Protein 3UAR (pdb70)

Radius of gyration: 16.69 Å; Cα contacts (8 Å, |Δi|>4): 287; chains: 1; bounding box: 37×40×43 Å

Solvent-accessible surface area: 9962 Å² total; per-residue (Å²): 98,16,51,0,12,23,81,47,22,15,10,0,11,0,0,0,2,1,0,78,44,11,58,32,111,43,85,55,16,68,0,59,67,66,84,59,89,8,60,93,52,53,46,0,70,144,30,2,106,113,8,91,10,3,0,0,50,21,106,109,41,112,53,53,23,71,9,42,63,0,0,44,64,0,4,68,70,65,96,140,46,29,13,11,0,78,92,88,44,134,67,36,139,113,0,52,91,30,0,46,40,0,15,86,50,0,30,135,12,1,32,34,34,115,67,138,150,18,83,119,67,30,49,122,126,8,58,36,52,3,33,141,64,1,71,106,0,23,76,106,14,110,70,42,26,59,30,18,32,11,130,62,21,0,0,0,0,0,3,1,6,8,0,2,22,28,0,134,117,36,164,26,77,14,80,127,13,80,113,0,72,47,0,14,127,85,0,69,76,56,113,18,4,57,36,0,30,124,53,12,60,66,117

Structure (mmCIF, N/CA/C/O backbone):
data_3UAR
#
_entry.id   3UAR
#
_cell.length_a   128.932
_cell.length_b   128.932
_cell.length_c   128.932
_cell.angle_alpha   90.00
_cell.angle_beta   90.00
_cell.angle_gamma   90.00
#
_symmetry.space_group_name_H-M   'P 43 3 2'
#
loop_
_entity.id
_entity.type
_entity.pdbx_description
1 polymer 'Glutathione S-transferase'
2 non-polymer GLUTATHIONE
3 non-polymer GLYCEROL
4 water water
#
loop_
_atom_site.group_PDB
_atom_site.id
_atom_site.type_symbol
_atom_site.label_atom_id
_atom_site.label_alt_id
_atom_site.label_comp_id
_atom_site.label_asym_id
_atom_site.label_entity_id
_atom_site.label_seq_id
_atom_site.pdbx_PDB_ins_code
_atom_site.Cartn_x
_atom_site.Cartn_y
_atom_site.Cartn_z
_atom_site.occupancy
_atom_site.B_iso_or_equiv
_atom_site.auth_seq_id
_atom_site.auth_comp_id
_atom_site.auth_asym_id
_atom_site.auth_atom_id
_atom_site.pdbx_PDB_model_num
ATOM 1 N N . VAL A 1 2 ? 8.566 18.471 -18.567 1.00 86.73 0 VAL A N 1
ATOM 2 C CA . VAL A 1 2 ? 7.407 17.858 -17.863 1.00 85.57 0 VAL A CA 1
ATOM 3 C C . VAL A 1 2 ? 6.434 18.922 -17.348 1.00 87.15 0 VAL A C 1
ATOM 4 O O . VAL A 1 2 ? 6.500 20.080 -17.753 1.00 91.34 0 VAL A O 1
ATOM 8 N N . MET A 1 3 ? 5.522 18.521 -16.468 1.00 85.53 1 MET A N 1
ATOM 9 C CA . MET A 1 3 ? 4.557 19.444 -15.881 1.00 82.96 1 MET A CA 1
ATOM 10 C C . MET A 1 3 ? 5.175 20.221 -14.724 1.00 82.94 1 MET A C 1
ATOM 11 O O . MET A 1 3 ? 6.017 19.690 -13.990 1.00 82.53 1 MET A O 1
ATOM 16 N N . LYS A 1 4 ? 4.734 21.464 -14.540 1.00 79.60 2 LYS A N 1
ATOM 17 C CA . LYS A 1 4 ? 5.239 22.296 -13.453 1.00 76.67 2 LYS A CA 1
ATOM 18 C C . LYS A 1 4 ? 4.120 22.757 -12.528 1.00 76.15 2 LYS A C 1
ATOM 19 O O . LYS A 1 4 ? 3.144 23.366 -12.967 1.00 76.19 2 LYS A O 1
ATOM 25 N N . LEU A 1 5 ? 4.263 22.464 -11.242 1.00 74.44 3 LEU A N 1
ATOM 26 C CA . LEU A 1 5 ? 3.269 22.888 -10.266 1.00 75.04 3 LEU A CA 1
ATOM 27 C C . LEU A 1 5 ? 3.766 24.085 -9.477 1.00 77.81 3 LEU A C 1
ATOM 28 O O . LEU A 1 5 ? 4.815 24.021 -8.819 1.00 77.62 3 LEU A O 1
ATOM 33 N N . TYR A 1 6 ? 3.005 25.172 -9.549 1.00 77.21 4 TYR A N 1
ATOM 34 C CA . TYR A 1 6 ? 3.274 26.360 -8.754 1.00 77.76 4 TYR A CA 1
ATOM 35 C C . TYR A 1 6 ? 2.528 26.246 -7.437 1.00 76.44 4 TYR A C 1
ATOM 36 O O . TYR A 1 6 ? 1.298 26.145 -7.411 1.00 76.06 4 TYR A O 1
ATOM 45 N N . TYR A 1 7 ? 3.270 26.245 -6.339 1.00 75.58 5 TYR A N 1
ATOM 46 C CA . TYR A 1 7 ? 2.646 26.013 -5.045 1.00 80.93 5 TYR A CA 1
ATOM 47 C C . TYR A 1 7 ? 3.197 26.936 -3.968 1.00 83.48 5 TYR A C 1
ATOM 48 O O . TYR A 1 7 ? 4.232 27.591 -4.145 1.00 83.17 5 TYR A O 1
ATOM 57 N N . PHE A 1 8 ? 2.492 26.966 -2.843 1.00 85.67 6 PHE A N 1
ATOM 58 C CA . PHE A 1 8 ? 3.026 27.535 -1.620 1.00 88.26 6 PHE A CA 1
ATOM 59 C C . PHE A 1 8 ? 2.892 26.484 -0.524 1.00 88.28 6 PHE A C 1
ATOM 60 O O . PHE A 1 8 ? 1.816 25.914 -0.330 1.00 88.69 6 PHE A O 1
ATOM 68 N N . PRO A 1 9 ? 3.995 26.211 0.183 1.00 86.78 7 PRO A N 1
ATOM 69 C CA . PRO A 1 9 ? 4.012 25.200 1.229 1.00 86.53 7 PRO A CA 1
ATOM 70 C C . PRO A 1 9 ? 2.770 25.300 2.098 1.00 87.79 7 PRO A C 1
ATOM 71 O O . PRO A 1 9 ? 2.475 26.373 2.616 1.00 91.58 7 PRO A O 1
ATOM 75 N N . GLY A 1 10 ? 2.043 24.193 2.239 1.00 88.45 8 GLY A N 1
ATOM 76 C CA . GLY A 1 10 ? 0.868 24.132 3.115 1.00 83.88 8 GLY A CA 1
ATOM 77 C C . GLY A 1 10 ? -0.413 24.682 2.515 1.00 84.55 8 GLY A C 1
ATOM 78 O O . GLY A 1 10 ? -1.496 24.527 3.089 1.00 85.75 8 GLY A O 1
ATOM 79 N N . ALA A 1 11 ? -0.291 25.332 1.362 1.00 84.41 9 ALA A N 1
ATOM 80 C CA . ALA A 1 11 ? -1.438 25.915 0.680 1.00 84.73 9 ALA A CA 1
ATOM 81 C C . ALA A 1 11 ? -2.310 24.842 0.027 1.00 87.07 9 ALA A C 1
ATOM 82 O O . ALA A 1 11 ? -1.942 23.668 -0.019 1.00 87.90 9 ALA A O 1
ATOM 84 N N . CYS A 1 12 ? -3.469 25.252 -0.477 1.00 89.34 10 CYS A N 1
ATOM 85 C CA . CYS A 1 12 ? -4.360 24.344 -1.198 1.00 88.47 10 CYS A CA 1
ATOM 86 C C . CYS A 1 12 ? -3.643 23.632 -2.358 1.00 82.97 10 CYS A C 1
ATOM 87 O O . CYS A 1 12 ? -4.096 22.595 -2.833 1.00 77.86 10 CYS A O 1
ATOM 90 N N . SER A 1 13 ? -2.524 24.197 -2.803 1.00 80.10 11 SER A N 1
ATOM 91 C CA . SER A 1 13 ? -1.710 23.579 -3.847 1.00 77.04 11 SER A CA 1
ATOM 92 C C . SER A 1 13 ? -1.081 22.250 -3.389 1.00 77.56 11 SER A C 1
ATOM 93 O O . SER A 1 13 ? -0.550 21.488 -4.200 1.00 78.62 11 SER A O 1
ATOM 96 N N . LEU A 1 14 ? -1.142 21.976 -2.089 1.00 77.32 12 LEU A N 1
ATOM 97 C CA . LEU A 1 14 ? -0.686 20.695 -1.556 1.00 75.01 12 LEU A CA 1
ATOM 98 C C . LEU A 1 14 ? -1.573 19.542 -2.039 1.00 76.35 12 LEU A C 1
ATOM 99 O O . LEU A 1 14 ? -1.093 18.426 -2.243 1.00 74.66 12 LEU A O 1
ATOM 104 N N . ALA A 1 15 ? -2.866 19.810 -2.219 1.00 70.89 13 ALA A N 1
ATOM 105 C CA . ALA A 1 15 ? -3.783 18.785 -2.699 1.00 71.49 13 ALA A CA 1
ATOM 106 C C . ALA A 1 15 ? -3.331 18.178 -4.041 1.00 78.33 13 ALA A C 1
ATOM 107 O O . ALA A 1 15 ? -3.074 16.978 -4.125 1.00 81.26 13 ALA A O 1
ATOM 109 N N . PRO A 1 16 ? -3.225 19.001 -5.097 1.00 79.00 14 PRO A N 1
ATOM 110 C CA . PRO A 1 16 ? -2.742 18.425 -6.348 1.00 76.98 14 PRO A CA 1
ATOM 111 C C . PRO A 1 16 ? -1.327 17.857 -6.213 1.00 75.93 14 PRO A C 1
ATOM 112 O O . PRO A 1 16 ? -0.983 16.899 -6.901 1.00 77.71 14 PRO A O 1
ATOM 116 N N . HIS A 1 17 ? -0.513 18.431 -5.332 1.00 77.50 15 HIS A N 1
ATOM 117 C CA . HIS A 1 17 ? 0.842 17.911 -5.093 1.00 77.19 15 HIS A CA 1
ATOM 118 C C . HIS A 1 17 ? 0.782 16.446 -4.660 1.00 80.36 15 HIS A C 1
ATOM 119 O O . HIS A 1 17 ? 1.505 15.584 -5.179 1.00 79.92 15 HIS A O 1
ATOM 126 N N . ILE A 1 18 ? -0.083 16.187 -3.686 1.00 76.94 16 ILE A N 1
ATOM 127 C CA . ILE A 1 18 ? -0.352 14.845 -3.216 1.00 73.70 16 ILE A CA 1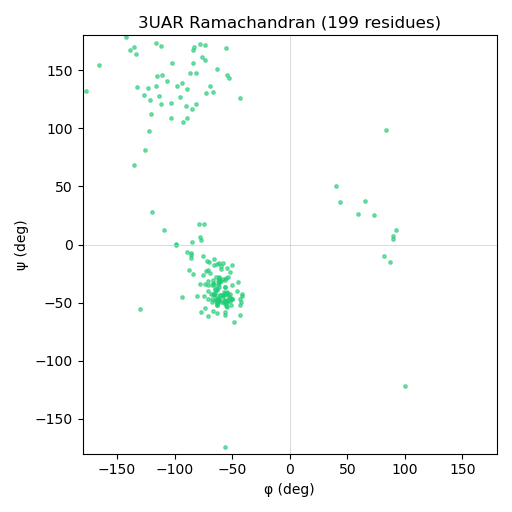
ATOM 128 C C . ILE A 1 18 ? -0.828 13.959 -4.367 1.00 74.26 16 ILE A C 1
ATOM 129 O O . ILE A 1 18 ? -0.305 12.860 -4.578 1.00 72.67 16 ILE A O 1
ATOM 134 N N . VAL A 1 19 ? -1.815 14.447 -5.116 1.00 72.16 17 VAL A N 1
ATOM 135 C CA . VAL A 1 19 ? -2.383 13.673 -6.213 1.00 71.35 17 VAL A CA 1
ATOM 136 C C . VAL A 1 19 ? -1.332 13.268 -7.245 1.00 73.69 17 VAL A C 1
ATOM 137 O O . VAL A 1 19 ? -1.328 12.133 -7.710 1.00 79.59 17 VAL A O 1
ATOM 141 N N . LEU A 1 20 ? -0.445 14.188 -7.605 1.00 71.47 18 LEU A N 1
ATOM 142 C CA . LEU A 1 20 ? 0.597 13.860 -8.563 1.00 71.59 18 LEU A CA 1
ATOM 143 C C . LEU A 1 20 ? 1.349 12.629 -8.084 1.00 74.91 18 LEU A C 1
ATOM 144 O O . LEU A 1 20 ? 1.636 11.716 -8.869 1.00 77.85 18 LEU A O 1
ATOM 149 N N . ARG A 1 21 ? 1.650 12.594 -6.791 1.00 74.43 19 ARG A N 1
ATOM 150 C CA . ARG A 1 21 ? 2.363 11.457 -6.219 1.00 74.99 19 ARG A CA 1
ATOM 151 C C . ARG A 1 21 ? 1.468 10.224 -6.171 1.00 77.10 19 ARG A C 1
ATOM 152 O O . ARG A 1 21 ? 1.875 9.141 -6.590 1.00 77.50 19 ARG A O 1
ATOM 160 N N . GLU A 1 22 ? 0.242 10.392 -5.688 1.00 76.25 20 GLU A N 1
ATOM 161 C CA . GLU A 1 22 ? -0.708 9.291 -5.686 1.00 77.13 20 GLU A CA 1
ATOM 162 C C . GLU A 1 22 ? -0.850 8.639 -7.069 1.00 76.97 20 GLU A C 1
ATOM 163 O O . GLU A 1 22 ? -0.892 7.415 -7.174 1.00 80.01 20 GLU A O 1
ATOM 169 N N . ALA A 1 23 ? -0.912 9.445 -8.125 1.00 71.19 21 ALA A N 1
ATOM 170 C CA . ALA A 1 23 ? -1.054 8.902 -9.471 1.00 68.32 21 ALA A CA 1
ATOM 171 C C . ALA A 1 23 ? 0.293 8.533 -10.075 1.00 72.21 21 ALA A C 1
ATOM 172 O O . ALA A 1 23 ? 0.352 7.920 -11.136 1.00 75.53 21 ALA A O 1
ATOM 174 N N . GLY A 1 24 ? 1.376 8.915 -9.405 1.00 73.42 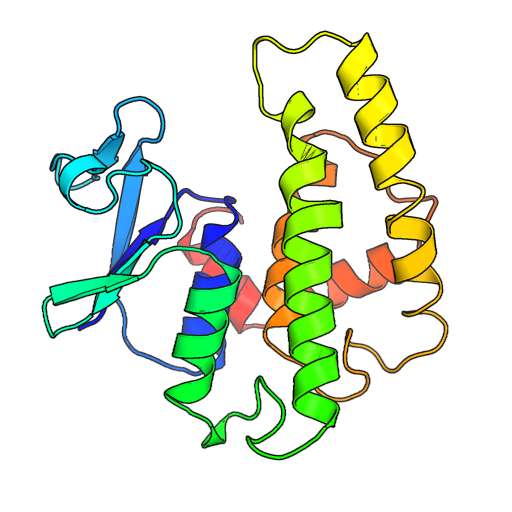22 GLY A N 1
ATOM 175 C CA . GLY A 1 24 ? 2.720 8.548 -9.850 1.00 70.54 22 GLY A CA 1
ATOM 176 C C . GLY A 1 24 ? 3.188 9.308 -11.073 1.00 73.00 22 GLY A C 1
ATOM 177 O O . GLY A 1 24 ? 4.043 8.831 -11.815 1.00 76.81 22 GLY A O 1
ATOM 178 N N . LEU A 1 25 ? 2.630 10.499 -11.276 1.00 73.70 23 LEU A N 1
ATOM 179 C CA . LEU A 1 25 ? 2.978 11.356 -12.406 1.00 68.04 23 LEU A CA 1
ATOM 180 C C . LEU A 1 25 ? 4.319 12.061 -12.203 1.00 68.83 23 LEU A C 1
ATOM 181 O O . LEU A 1 25 ? 4.805 12.161 -11.081 1.00 70.48 23 LEU A O 1
ATOM 186 N N . ASP A 1 26 ? 4.918 12.542 -13.292 1.00 72.05 24 ASP A N 1
ATOM 187 C CA . ASP A 1 26 ? 6.169 13.301 -13.225 1.00 71.95 24 ASP A CA 1
ATOM 188 C C . ASP A 1 26 ? 5.890 14.794 -13.167 1.00 73.16 24 ASP A C 1
ATOM 189 O O . ASP A 1 26 ? 5.042 15.291 -13.906 1.00 77.69 24 ASP A O 1
ATOM 194 N N . PHE A 1 27 ? 6.636 15.527 -12.345 1.00 73.93 25 PHE A N 1
ATOM 195 C CA . PHE A 1 27 ? 6.416 16.970 -12.236 1.00 76.13 25 PHE A CA 1
ATOM 196 C C . PHE A 1 27 ? 7.552 17.696 -11.530 1.00 77.87 25 PHE A C 1
ATOM 197 O O . PHE A 1 27 ? 8.254 17.103 -10.717 1.00 79.83 25 PHE A O 1
ATOM 205 N N . GLU A 1 28 ? 7.711 18.986 -11.822 1.00 78.72 26 GLU A N 1
ATOM 206 C CA . GLU A 1 28 ? 8.614 19.838 -11.058 1.00 80.08 26 GLU A CA 1
ATOM 207 C C . GLU A 1 28 ? 7.793 20.766 -10.191 1.00 81.68 26 GLU A C 1
ATOM 208 O O . GLU A 1 28 ? 6.766 21.283 -10.625 1.00 85.53 26 GLU A O 1
ATOM 214 N N . LEU A 1 29 ? 8.255 20.988 -8.970 1.00 81.97 27 LEU A N 1
ATOM 215 C CA . LEU A 1 29 ? 7.633 21.961 -8.093 1.00 83.73 27 LEU A CA 1
ATOM 216 C C . LEU A 1 29 ? 8.256 23.332 -8.299 1.00 85.57 27 LEU A C 1
ATOM 217 O O . LEU A 1 29 ? 9.477 23.467 -8.349 1.00 88.48 27 LEU A O 1
ATOM 222 N N . GLU A 1 30 ? 7.419 24.352 -8.421 1.00 87.65 28 GLU A N 1
ATOM 223 C CA . GLU A 1 30 ? 7.922 25.715 -8.468 1.00 88.52 28 GLU A CA 1
ATOM 224 C C . GLU A 1 30 ? 7.327 26.525 -7.328 1.00 89.95 28 GLU A C 1
ATOM 225 O O . GLU A 1 30 ? 6.124 26.798 -7.282 1.00 92.62 28 GLU A O 1
ATOM 231 N N . ASN A 1 31 ? 8.191 26.889 -6.395 1.00 90.79 29 ASN A N 1
ATOM 232 C CA . ASN A 1 31 ? 7.806 27.683 -5.255 1.00 93.58 29 ASN A CA 1
ATOM 233 C C . ASN A 1 31 ? 7.393 29.099 -5.652 1.00 93.06 29 ASN A C 1
ATOM 234 O O . ASN A 1 31 ? 8.106 29.771 -6.394 1.00 91.98 29 ASN A O 1
ATOM 239 N N . VAL A 1 32 ? 6.243 29.553 -5.159 1.00 93.33 30 VAL A N 1
ATOM 240 C CA . VAL A 1 32 ? 5.791 30.922 -5.415 1.00 94.80 30 VAL A CA 1
ATOM 241 C C . VAL A 1 32 ? 5.700 31.752 -4.135 1.00 98.59 30 VAL A C 1
ATOM 242 O O . VAL A 1 32 ? 5.203 31.281 -3.107 1.00 96.81 30 VAL A O 1
ATOM 246 N N . ASP A 1 33 ? 6.182 32.991 -4.205 1.00 100.67 31 ASP A N 1
ATOM 247 C CA . ASP A 1 33 ? 6.043 33.921 -3.098 1.00 101.56 31 ASP A CA 1
ATOM 248 C C . ASP A 1 33 ? 4.734 34.688 -3.234 1.00 102.03 31 ASP A C 1
ATOM 249 O O . ASP A 1 33 ? 4.591 35.537 -4.118 1.00 97.94 31 ASP A O 1
ATOM 254 N N . LEU A 1 34 ? 3.779 34.383 -2.360 1.00 103.27 32 LEU A N 1
ATOM 255 C CA . LEU A 1 34 ? 2.444 34.951 -2.472 1.00 103.96 32 LEU A CA 1
ATOM 256 C C . LEU A 1 34 ? 2.476 36.417 -2.093 1.00 106.32 32 LEU A C 1
ATOM 257 O O . LEU A 1 34 ? 1.535 37.159 -2.362 1.00 107.22 32 LEU A O 1
ATOM 262 N N . GLY A 1 35 ? 3.571 36.826 -1.464 1.00 108.07 33 GLY A N 1
ATOM 263 C CA . GLY A 1 35 ? 3.773 38.221 -1.119 1.00 106.94 33 GLY A CA 1
ATOM 264 C C . GLY A 1 35 ? 4.105 39.051 -2.345 1.00 107.76 33 GLY A C 1
ATOM 265 O O . GLY A 1 35 ? 3.432 40.034 -2.640 1.00 109.45 33 GLY A O 1
ATOM 266 N N . THR A 1 36 ? 5.137 38.647 -3.073 1.00 106.28 34 THR A N 1
ATOM 267 C CA . THR A 1 36 ? 5.619 39.427 -4.203 1.00 104.66 34 THR A CA 1
ATOM 268 C C . THR A 1 36 ? 5.323 38.768 -5.542 1.00 106.38 34 THR A C 1
ATOM 269 O O . THR A 1 36 ? 5.874 39.171 -6.572 1.00 108.21 34 THR A O 1
ATOM 273 N N . LYS A 1 37 ? 4.474 37.744 -5.527 1.00 104.85 35 LYS A N 1
ATOM 274 C CA . LYS A 1 37 ? 4.091 37.055 -6.752 1.00 100.07 35 LYS A CA 1
ATOM 275 C C . LYS A 1 37 ? 5.297 36.809 -7.654 1.00 100.50 35 LYS A C 1
ATOM 276 O O . LYS A 1 37 ? 5.204 36.894 -8.882 1.00 100.17 35 LYS A O 1
ATOM 282 N N . LYS A 1 38 ? 6.434 36.517 -7.035 1.00 100.45 36 LYS A N 1
ATOM 283 C CA . LYS A 1 38 ? 7.609 36.097 -7.779 1.00 100.99 36 LYS A CA 1
ATOM 284 C C . LYS A 1 38 ? 7.867 34.629 -7.478 1.00 100.15 36 LYS A C 1
ATOM 285 O O . LYS A 1 38 ? 7.615 34.158 -6.363 1.00 95.26 36 LYS A O 1
ATOM 291 N N . THR A 1 39 ? 8.358 33.906 -8.478 1.00 100.85 37 THR A N 1
ATOM 292 C CA . THR A 1 39 ? 8.666 32.494 -8.307 1.00 101.79 37 THR A CA 1
ATOM 293 C C . THR A 1 39 ? 10.054 32.342 -7.711 1.00 103.40 37 THR A C 1
ATOM 294 O O . THR A 1 39 ? 10.822 33.306 -7.654 1.00 105.44 37 THR A O 1
ATOM 298 N N . GLY A 1 40 ? 10.367 31.131 -7.262 1.00 105.15 38 GLY A N 1
ATOM 299 C CA . GLY A 1 40 ? 11.689 30.828 -6.736 1.00 106.71 38 GLY A CA 1
ATOM 300 C C . GLY A 1 40 ? 12.752 31.248 -7.728 1.00 108.11 38 GLY A C 1
ATOM 301 O O . GLY A 1 40 ? 13.747 31.873 -7.362 1.00 111.67 38 GLY A O 1
ATOM 302 N N . SER A 1 41 ? 12.534 30.909 -8.993 1.00 107.60 39 SER A N 1
ATOM 303 C CA . SER A 1 41 ? 13.437 31.316 -10.058 1.00 108.15 39 SER A CA 1
ATOM 304 C C . SER A 1 41 ? 13.503 32.844 -10.185 1.00 107.44 39 SER A C 1
ATOM 305 O O . SER A 1 41 ? 14.412 33.386 -10.813 1.00 111.20 39 SER A O 1
ATOM 308 N N . GLY A 1 42 ? 12.540 33.532 -9.579 1.00 104.26 40 GLY A N 1
ATOM 309 C CA . GLY A 1 42 ? 12.513 34.989 -9.602 1.00 99.13 40 GLY A CA 1
ATOM 310 C C . GLY A 1 42 ? 11.697 35.535 -10.755 1.00 97.02 40 GLY A C 1
ATOM 311 O O . GLY A 1 42 ? 11.758 36.719 -11.063 1.00 96.20 40 GLY A O 1
ATOM 312 N N . ALA A 1 43 ? 10.929 34.669 -11.403 1.00 96.69 41 ALA A N 1
ATOM 313 C CA . ALA A 1 43 ? 10.067 35.106 -12.493 1.00 94.58 41 ALA A CA 1
ATOM 314 C C . ALA A 1 43 ? 8.805 35.776 -11.952 1.00 92.94 41 ALA A C 1
ATOM 315 O O . ALA A 1 43 ? 8.556 35.780 -10.745 1.00 91.26 41 ALA A O 1
ATOM 317 N N . ASP A 1 44 ? 8.015 36.355 -12.846 1.00 93.03 42 ASP A N 1
ATOM 318 C CA . ASP A 1 44 ? 6.803 37.051 -12.430 1.00 95.77 42 ASP A CA 1
ATOM 319 C C . ASP A 1 44 ? 5.589 36.126 -12.464 1.00 96.04 42 ASP A C 1
ATOM 320 O O . ASP A 1 44 ? 5.059 35.815 -13.536 1.00 93.12 42 ASP A O 1
ATOM 325 N N . PHE A 1 45 ? 5.134 35.707 -11.288 1.00 93.55 43 PHE A N 1
ATOM 326 C CA . PHE A 1 45 ? 4.083 34.700 -11.213 1.00 91.89 43 PHE A CA 1
ATOM 327 C C . PHE A 1 45 ? 2.767 35.112 -11.860 1.00 91.88 43 PHE A C 1
ATOM 328 O O . PHE A 1 45 ? 1.999 34.258 -12.306 1.00 90.08 43 PHE A O 1
ATOM 336 N N . LEU A 1 46 ? 2.501 36.412 -11.896 1.00 91.33 44 LEU A N 1
ATOM 337 C CA . LEU A 1 46 ? 1.252 36.901 -12.461 1.00 88.73 44 LEU A CA 1
ATOM 338 C C . LEU A 1 46 ? 1.241 36.700 -13.964 1.00 88.69 44 LEU A C 1
ATOM 339 O O . LEU A 1 46 ? 0.195 36.790 -14.604 1.00 89.65 44 LEU A O 1
ATOM 344 N N . GLN A 1 47 ? 2.411 36.429 -14.526 1.00 86.27 45 GLN A N 1
ATOM 345 C CA . GLN A 1 47 ? 2.506 36.092 -15.935 1.00 89.40 45 GLN A CA 1
ATOM 346 C C . GLN A 1 47 ? 1.983 34.680 -16.122 1.00 90.07 45 GLN A C 1
ATOM 347 O O . GLN A 1 47 ? 1.376 34.360 -17.142 1.00 90.38 45 GLN A O 1
ATOM 353 N N . VAL A 1 48 ? 2.230 33.845 -15.115 1.00 90.39 46 VAL A N 1
ATOM 354 C CA . VAL A 1 48 ? 1.781 32.460 -15.103 1.00 87.75 46 VAL A CA 1
ATOM 355 C C . VAL A 1 48 ? 0.294 32.364 -14.779 1.00 90.19 46 VAL A C 1
ATOM 356 O O . VAL A 1 48 ? -0.482 31.822 -15.567 1.00 91.12 46 VAL A O 1
ATOM 360 N N . ASN A 1 49 ? -0.101 32.885 -13.619 1.00 88.26 47 ASN A N 1
ATOM 361 C CA . ASN A 1 49 ? -1.514 32.990 -13.273 1.00 85.46 47 ASN A CA 1
ATOM 362 C C . ASN A 1 49 ? -1.943 34.433 -12.975 1.00 87.26 47 ASN A C 1
ATOM 363 O O . ASN A 1 49 ? -1.741 34.924 -11.863 1.00 90.36 47 ASN A O 1
ATOM 368 N N . PRO A 1 50 ? -2.526 35.116 -13.976 1.00 85.86 48 PRO A N 1
ATOM 369 C CA . PRO A 1 50 ? -3.086 36.455 -13.817 1.00 84.54 48 PRO A CA 1
ATOM 370 C C . PRO A 1 50 ? -3.884 36.613 -12.528 1.00 85.42 48 PRO A C 1
ATOM 371 O O . PRO A 1 50 ? -3.702 37.598 -11.817 1.00 88.27 48 PRO A O 1
ATOM 375 N N . LYS A 1 51 ? -4.763 35.662 -12.224 1.00 86.61 49 LYS A N 1
ATOM 376 C CA . LYS A 1 51 ? -5.572 35.747 -10.994 1.00 83.82 49 LYS A CA 1
ATOM 377 C C . LYS A 1 51 ? -4.676 35.824 -9.751 1.00 83.30 49 LYS A C 1
ATOM 378 O O . LYS A 1 51 ? -5.121 36.184 -8.654 1.00 82.43 49 LYS A O 1
ATOM 384 N N . GLY A 1 52 ? -3.410 35.473 -9.945 1.00 80.75 50 GLY A N 1
ATOM 385 C CA . GLY A 1 52 ? -2.400 35.616 -8.918 1.00 83.35 50 GLY A CA 1
ATOM 386 C C . GLY A 1 52 ? -2.568 34.763 -7.673 1.00 85.85 50 GLY A C 1
ATOM 387 O O . GLY A 1 52 ? -2.281 35.234 -6.577 1.00 90.82 50 GLY A O 1
ATOM 388 N N . TYR A 1 53 ? -3.032 33.521 -7.821 1.00 82.50 51 TYR A N 1
ATOM 389 C CA . TYR A 1 53 ? -3.009 32.563 -6.703 1.00 78.75 51 TYR A CA 1
ATOM 390 C C . TYR A 1 53 ? -2.480 31.182 -7.089 1.00 80.06 51 TYR A C 1
ATOM 391 O O . TYR A 1 53 ? -2.377 30.857 -8.277 1.00 77.96 51 TYR A O 1
ATOM 400 N N . VAL A 1 54 ? -2.117 30.385 -6.083 1.00 78.89 52 VAL A N 1
ATOM 401 C CA . VAL A 1 54 ? -1.786 28.972 -6.300 1.00 80.07 52 VAL A CA 1
ATOM 402 C C . VAL A 1 54 ? -2.964 28.096 -5.866 1.00 80.77 52 VAL A C 1
ATOM 403 O O . VAL A 1 54 ? -3.769 28.510 -5.034 1.00 83.66 52 VAL A O 1
ATOM 407 N N . PRO A 1 55 ? -3.064 26.876 -6.420 1.00 81.14 53 PRO A N 1
ATOM 408 C CA . PRO A 1 55 ? -2.080 26.250 -7.299 1.00 79.09 53 PRO A CA 1
ATOM 409 C C . PRO A 1 55 ? -2.238 26.686 -8.756 1.00 77.64 53 PRO A C 1
ATOM 410 O O . PRO A 1 55 ? -3.324 27.095 -9.168 1.00 77.39 53 PRO A O 1
ATOM 414 N N . ALA A 1 56 ? -1.162 26.596 -9.526 1.00 76.10 54 ALA A N 1
ATOM 415 C CA . ALA A 1 56 ? -1.249 26.731 -10.975 1.00 77.29 54 ALA A CA 1
ATOM 416 C C . ALA A 1 56 ? -0.461 25.592 -11.581 1.00 77.67 54 ALA A C 1
ATOM 417 O O . ALA A 1 56 ? 0.639 25.278 -11.126 1.00 79.15 54 ALA A O 1
ATOM 419 N N . LEU A 1 57 ? -1.031 24.958 -12.594 1.00 78.69 55 LEU A N 1
ATOM 420 C CA . LEU A 1 57 ? -0.399 23.801 -13.202 1.00 76.85 55 LEU A CA 1
ATOM 421 C C . LEU A 1 57 ? 0.005 24.147 -14.613 1.00 78.56 55 LEU A C 1
ATOM 422 O O . LEU A 1 57 ? -0.807 24.630 -15.406 1.00 80.63 55 LEU A O 1
ATOM 427 N N . GLN A 1 58 ? 1.265 23.901 -14.933 1.00 78.56 56 GLN A N 1
ATOM 428 C CA . GLN A 1 58 ? 1.734 24.154 -16.274 1.00 82.62 56 GLN A CA 1
ATOM 429 C C . GLN A 1 58 ? 2.069 22.858 -16.991 1.00 85.64 56 GLN A C 1
ATOM 430 O O . GLN A 1 58 ? 2.951 22.111 -16.568 1.00 85.13 56 GLN A O 1
ATOM 436 N N . LEU A 1 59 ? 1.374 22.657 -18.095 1.00 89.70 57 LEU A N 1
ATOM 437 C CA . LEU A 1 59 ? 1.551 21.544 -18.995 1.00 95.09 57 LEU A CA 1
ATOM 438 C C . LEU A 1 59 ? 2.673 21.758 -19.983 1.00 101.96 57 LEU A C 1
ATOM 439 O O . LEU A 1 59 ? 3.200 22.845 -20.119 1.00 104.58 57 LEU A O 1
ATOM 444 N N . ASP A 1 60 ? 3.021 20.699 -20.687 1.00 108.86 58 ASP A N 1
ATOM 445 C CA . ASP A 1 60 ? 4.036 20.757 -21.720 1.00 113.55 58 ASP A CA 1
ATOM 446 C C . ASP A 1 60 ? 3.635 21.689 -22.847 1.00 112.53 58 ASP A C 1
ATOM 447 O O . ASP A 1 60 ? 4.464 22.376 -23.401 1.00 112.62 58 ASP A O 1
ATOM 452 N N . ASP A 1 61 ? 2.360 21.748 -23.173 1.00 114.17 59 ASP A N 1
ATOM 453 C CA . ASP A 1 61 ? 1.956 22.620 -24.249 1.00 113.15 59 ASP A CA 1
ATOM 454 C C . ASP A 1 61 ? 2.417 23.938 -23.732 1.00 109.91 59 ASP A C 1
ATOM 455 O O . ASP A 1 61 ? 2.544 24.899 -24.467 1.00 110.33 59 ASP A O 1
ATOM 460 N N . GLY A 1 62 ? 2.642 23.990 -22.436 1.00 103.93 60 GLY A N 1
ATOM 461 C CA . GLY A 1 62 ? 3.076 25.220 -21.834 1.00 94.84 60 GLY A CA 1
ATOM 462 C C . GLY A 1 62 ? 1.855 25.980 -21.437 1.00 92.40 60 GLY A C 1
ATOM 463 O O . GLY A 1 62 ? 1.927 27.094 -20.966 1.00 90.81 60 GLY A O 1
ATOM 464 N N . GLN A 1 63 ? 0.714 25.356 -21.626 1.00 89.10 61 GLN A N 1
ATOM 465 C CA . GLN A 1 63 ? -0.513 25.936 -21.160 1.00 85.96 61 GLN A CA 1
ATOM 466 C C . GLN A 1 63 ? -0.599 25.810 -19.661 1.00 83.46 61 GLN A C 1
ATOM 467 O O . GLN A 1 63 ? 0.068 24.991 -19.066 1.00 84.31 61 GLN A O 1
ATOM 473 N N . VAL A 1 64 ? -1.412 26.655 -19.064 1.00 78.01 62 VAL A N 1
ATOM 474 C CA . VAL A 1 64 ? -1.582 26.708 -17.621 1.00 75.92 62 VAL A CA 1
ATOM 475 C C . VAL A 1 64 ? -3.016 26.507 -17.166 1.00 78.77 62 VAL A C 1
ATOM 476 O O . VAL A 1 64 ? -3.957 27.103 -17.701 1.00 78.54 62 VAL A O 1
ATOM 480 N N . LEU A 1 65 ? -3.162 25.669 -16.150 1.00 76.93 63 LEU A N 1
ATOM 481 C CA . LEU A 1 65 ? -4.457 25.369 -15.589 1.00 74.41 63 LEU A CA 1
ATOM 482 C C . LEU A 1 65 ? -4.488 25.879 -14.149 1.00 74.37 63 LEU A C 1
ATOM 483 O O . LEU A 1 65 ? -3.473 25.847 -13.440 1.00 68.95 63 LEU A O 1
ATOM 488 N N . THR A 1 66 ? -5.656 26.360 -13.732 1.00 74.29 64 THR A N 1
ATOM 489 C CA . THR A 1 66 ? -5.835 26.967 -12.419 1.00 74.61 64 THR A CA 1
ATOM 490 C C . THR A 1 66 ? -7.129 26.430 -11.812 1.00 76.60 64 THR A C 1
ATOM 491 O O . THR A 1 66 ? -7.914 25.778 -12.504 1.00 74.56 64 THR A O 1
ATOM 495 N N . GLU A 1 67 ? -7.365 26.715 -10.532 1.00 74.85 65 GLU A N 1
ATOM 496 C CA . GLU A 1 67 ? -8.561 26.214 -9.867 1.00 74.29 65 GLU A CA 1
ATOM 497 C C . GLU A 1 67 ? -8.329 24.774 -9.373 1.00 79.58 65 GLU A C 1
ATOM 498 O O . GLU A 1 67 ? -8.441 23.797 -10.125 1.00 80.69 65 GLU A O 1
ATOM 504 N N . ASP A 1 68 ? -8.004 24.672 -8.090 1.00 80.27 66 ASP A N 1
ATOM 505 C CA . ASP A 1 68 ? -7.582 23.437 -7.455 1.00 79.47 66 ASP A CA 1
ATOM 506 C C . ASP A 1 68 ? -8.398 22.228 -7.887 1.00 77.40 66 ASP A C 1
ATOM 507 O O . ASP A 1 68 ? -7.847 21.187 -8.245 1.00 76.30 66 ASP A O 1
ATOM 512 N N . GLN A 1 69 ? -9.714 22.364 -7.842 1.00 72.35 67 GLN A N 1
ATOM 513 C CA . GLN A 1 69 ? -10.581 21.228 -8.071 1.00 70.00 67 GLN A CA 1
ATOM 514 C C . GLN A 1 69 ? -10.601 20.834 -9.533 1.00 69.01 67 GLN A C 1
ATOM 515 O O . GLN A 1 69 ? -10.953 19.706 -9.868 1.00 74.15 67 GLN A O 1
ATOM 521 N N . VAL A 1 70 ? -10.265 21.765 -10.415 1.00 69.72 68 VAL A N 1
ATOM 522 C CA . VAL A 1 70 ? -10.187 21.416 -11.825 1.00 67.76 68 VAL A CA 1
ATOM 523 C C . VAL A 1 70 ? -8.859 20.737 -12.091 1.00 69.78 68 VAL A C 1
ATOM 524 O O . VAL A 1 70 ? -8.797 19.715 -12.774 1.00 74.94 68 VAL A O 1
ATOM 528 N N . ILE A 1 71 ? -7.797 21.307 -11.539 1.00 66.80 69 ILE A N 1
ATOM 529 C CA . ILE A 1 71 ? -6.475 20.709 -11.662 1.00 70.85 69 ILE A CA 1
ATOM 530 C C . ILE A 1 71 ? -6.490 19.258 -11.166 1.00 73.37 69 ILE A C 1
ATOM 531 O O . ILE A 1 71 ? -5.879 18.372 -11.773 1.00 74.45 69 ILE A O 1
ATOM 536 N N . LEU A 1 72 ? -7.188 19.018 -10.060 1.00 70.02 70 LEU A N 1
ATOM 537 C CA . LEU A 1 72 ? -7.235 17.682 -9.495 1.00 69.87 70 LEU A CA 1
ATOM 538 C C . LEU A 1 72 ? -7.935 16.749 -10.470 1.00 71.67 70 LEU A C 1
ATOM 539 O O . LEU A 1 72 ? -7.539 15.599 -10.641 1.00 69.89 70 LEU A O 1
ATOM 544 N N . GLN A 1 73 ? -8.980 17.246 -11.116 1.00 71.89 71 GLN A N 1
ATOM 545 C CA . GLN A 1 73 ? -9.676 16.434 -12.099 1.00 69.69 71 GLN A CA 1
ATOM 546 C C . GLN A 1 73 ? -8.740 16.117 -13.245 1.00 70.52 71 GLN A C 1
ATOM 547 O O . GLN A 1 73 ? -8.607 14.968 -13.646 1.00 75.24 71 GLN A O 1
ATOM 553 N N . TYR A 1 74 ? -8.093 17.148 -13.775 1.00 72.56 72 TYR A N 1
ATOM 554 C CA . TYR A 1 74 ? -7.195 16.974 -14.904 1.00 70.43 72 TYR A CA 1
ATOM 555 C C . TYR A 1 74 ? -6.109 15.945 -14.603 1.00 72.27 72 TYR A C 1
ATOM 556 O O . TYR A 1 74 ? -5.774 15.112 -15.448 1.00 72.33 72 TYR A O 1
ATOM 565 N N . LEU A 1 75 ? -5.549 16.013 -13.401 1.00 69.81 73 LEU A N 1
ATOM 566 C CA . LEU A 1 75 ? -4.527 15.062 -13.013 1.00 69.94 73 LEU A CA 1
ATOM 567 C C . LEU A 1 75 ? -5.084 13.635 -12.974 1.00 72.25 73 LEU A C 1
ATOM 568 O O . LEU A 1 75 ? -4.506 12.721 -13.556 1.00 72.63 73 LEU A O 1
ATOM 573 N N . ALA A 1 76 ? -6.211 13.440 -12.298 1.00 71.33 74 ALA A N 1
ATOM 574 C CA . ALA A 1 76 ? -6.805 12.110 -12.211 1.00 71.27 74 ALA A CA 1
ATOM 575 C C . ALA A 1 76 ? -7.080 11.518 -13.599 1.00 72.61 74 ALA A C 1
ATOM 576 O O . ALA A 1 76 ? -6.919 10.322 -13.820 1.00 74.43 74 ALA A O 1
ATOM 578 N N . ASP A 1 77 ? -7.483 12.357 -14.540 1.00 72.98 75 ASP A N 1
ATOM 579 C CA . ASP A 1 77 ? -7.785 11.871 -15.877 1.00 73.89 75 ASP A CA 1
ATOM 580 C C . ASP A 1 77 ? -6.549 11.446 -16.648 1.00 73.53 75 ASP A C 1
ATOM 581 O O . ASP A 1 77 ? -6.655 10.694 -17.602 1.00 78.73 75 ASP A O 1
ATOM 586 N N . LEU A 1 78 ? -5.383 11.940 -16.262 1.00 67.81 76 LEU A N 1
ATOM 587 C CA . LEU A 1 78 ? -4.157 11.473 -16.887 1.00 71.05 76 LEU A CA 1
ATOM 588 C C . LEU A 1 78 ? -3.931 9.990 -16.590 1.00 75.59 76 LEU A C 1
ATOM 589 O O . LEU A 1 78 ? -3.290 9.281 -17.363 1.00 79.25 76 LEU A O 1
ATOM 594 N N . LYS A 1 79 ? -4.445 9.519 -15.462 1.00 76.39 77 LYS A N 1
ATOM 595 C CA . LYS A 1 79 ? -4.254 8.125 -15.107 1.00 74.60 77 LYS A CA 1
ATOM 596 C C . LYS A 1 79 ? -5.530 7.500 -14.605 1.00 74.05 77 LYS A C 1
ATOM 597 O O . LYS A 1 79 ? -5.620 7.138 -13.443 1.00 75.39 77 LYS A O 1
ATOM 603 N N . PRO A 1 80 ? -6.507 7.328 -15.500 1.00 76.25 78 PRO A N 1
ATOM 604 C CA . PRO A 1 80 ? -7.787 6.771 -15.100 1.00 79.07 78 PRO A CA 1
ATOM 605 C C . PRO A 1 80 ? -7.506 5.413 -14.487 1.00 85.07 78 PRO A C 1
ATOM 606 O O . PRO A 1 80 ? -8.222 4.944 -13.608 1.00 85.87 78 PRO A O 1
ATOM 610 N N . GLU A 1 81 ? -6.437 4.803 -14.975 1.00 91.31 79 GLU A N 1
ATOM 611 C CA . GLU A 1 81 ? -5.908 3.556 -14.458 1.00 93.63 79 GLU A CA 1
ATOM 612 C C . GLU A 1 81 ? -5.850 3.552 -12.931 1.00 93.00 79 GLU A C 1
ATOM 613 O O . GLU A 1 81 ? -6.013 2.509 -12.300 1.00 95.12 79 GLU A O 1
ATOM 619 N N . SER A 1 82 ? -5.623 4.722 -12.338 1.00 89.53 80 SER A N 1
ATOM 620 C CA . SER A 1 82 ? -5.369 4.814 -10.902 1.00 84.24 80 SER A CA 1
ATOM 621 C C . SER A 1 82 ? -6.625 4.990 -10.043 1.00 81.55 80 SER A C 1
ATOM 622 O O . SER A 1 82 ? -6.543 4.968 -8.819 1.00 82.78 80 SER A O 1
ATOM 625 N N . GLY A 1 83 ? -7.780 5.173 -10.672 1.00 79.39 81 GLY A N 1
ATOM 626 C CA . GLY A 1 83 ? -9.052 5.204 -9.940 1.00 73.15 81 GLY A CA 1
ATOM 627 C C . GLY A 1 83 ? -9.212 6.258 -8.852 1.00 73.41 81 GLY A C 1
ATOM 628 O O . GLY A 1 83 ? -9.993 6.084 -7.918 1.00 75.92 81 GLY A O 1
ATOM 629 N N . LEU A 1 84 ? -8.487 7.366 -8.970 1.00 73.71 82 LEU A N 1
ATOM 630 C CA . LEU A 1 84 ? -8.646 8.477 -8.038 1.00 69.89 82 LEU A CA 1
ATOM 631 C C . LEU A 1 84 ? -9.930 9.244 -8.309 1.00 70.85 82 LEU A C 1
ATOM 632 O O . LEU A 1 84 ? -10.111 10.370 -7.842 1.00 66.65 82 LEU A O 1
ATOM 637 N N . MET A 1 85 ? -10.837 8.613 -9.044 1.00 75.54 83 MET A N 1
ATOM 638 C CA . MET A 1 85 ? -12.008 9.310 -9.531 1.00 75.66 83 MET A CA 1
ATOM 639 C C . MET A 1 85 ? -12.916 8.332 -10.271 1.00 73.61 83 MET A C 1
ATOM 640 O O . MET A 1 85 ? -12.451 7.558 -11.094 1.00 78.91 83 MET A O 1
ATOM 645 N N . PRO A 1 86 ? -14.219 8.348 -9.970 1.00 73.26 84 PRO A N 1
ATOM 646 C CA . PRO A 1 86 ? -15.131 7.442 -10.663 1.00 71.76 84 PRO A CA 1
ATOM 647 C C . PRO A 1 86 ? -15.027 7.595 -12.180 1.00 77.25 84 PRO A C 1
ATOM 648 O O . PRO A 1 86 ? -14.802 8.695 -12.678 1.00 80.25 84 PRO A O 1
ATOM 652 N N . PRO A 1 87 ? -15.198 6.495 -12.923 1.00 78.11 85 PRO A N 1
ATOM 653 C CA . PRO A 1 87 ? -15.040 6.569 -14.378 1.00 77.26 85 PRO A CA 1
ATOM 654 C C . PRO A 1 87 ? -16.051 7.488 -15.050 1.00 75.65 85 PRO A C 1
ATOM 655 O O . PRO A 1 87 ? -17.165 7.644 -14.558 1.00 76.43 85 PRO A O 1
ATOM 659 N N . SER A 1 88 ? -15.658 8.081 -16.173 1.00 78.14 86 SER A N 1
ATOM 660 C CA . SER A 1 88 ? -16.566 8.879 -16.994 1.00 77.54 86 SER A CA 1
ATOM 661 C C . SER A 1 88 ? -17.823 8.126 -17.349 1.00 79.09 86 SER A C 1
ATOM 662 O O . SER A 1 88 ? -17.786 6.929 -17.627 1.00 84.81 86 SER A O 1
ATOM 665 N N . GLY A 1 89 ? -18.935 8.842 -17.375 1.00 81.37 87 GLY A N 1
ATOM 666 C CA . GLY A 1 89 ? -20.199 8.251 -17.753 1.00 83.78 87 GLY A CA 1
ATOM 667 C C . GLY A 1 89 ? -20.926 7.626 -16.583 1.00 88.13 87 GLY A C 1
ATOM 668 O O . GLY A 1 89 ? -22.112 7.328 -16.680 1.00 94.05 87 GLY A O 1
ATOM 669 N N . THR A 1 90 ? -20.221 7.420 -15.474 1.00 87.53 88 THR A N 1
ATOM 670 C CA . THR A 1 90 ? -20.860 6.896 -14.273 1.00 84.00 88 THR A CA 1
ATOM 671 C C . THR A 1 90 ? -21.449 8.040 -13.474 1.00 85.60 88 THR A C 1
ATOM 672 O O . THR A 1 90 ? -20.914 9.150 -13.474 1.00 87.49 88 THR A O 1
ATOM 676 N N . PHE A 1 91 ? -22.552 7.770 -12.789 1.00 86.66 89 PHE A N 1
ATOM 677 C CA . PHE A 1 91 ? -23.183 8.789 -11.968 1.00 84.90 89 PHE A CA 1
ATOM 678 C C . PHE A 1 91 ? -22.401 9.022 -10.675 1.00 85.56 89 PHE A C 1
ATOM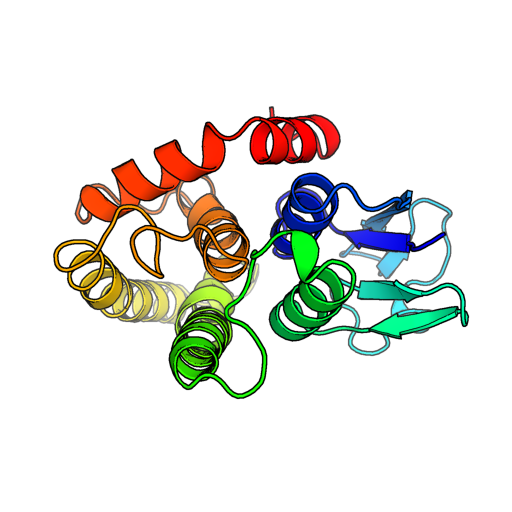 679 O O . PHE A 1 91 ? -22.447 10.111 -10.100 1.00 89.48 89 PHE A O 1
ATOM 687 N N . GLU A 1 92 ? -21.678 8.004 -10.221 1.00 81.20 90 GLU A N 1
ATOM 688 C CA . GLU A 1 92 ? -20.844 8.144 -9.035 1.00 80.25 90 GLU A CA 1
ATOM 689 C C . GLU A 1 92 ? -19.859 9.311 -9.219 1.00 78.19 90 GLU A C 1
ATOM 690 O O . GLU A 1 92 ? -19.474 9.990 -8.268 1.00 80.58 90 GLU A O 1
ATOM 696 N N . ARG A 1 93 ? -19.465 9.545 -10.459 1.00 73.86 91 ARG A N 1
ATOM 697 C CA . ARG A 1 93 ? -18.535 10.605 -10.767 1.00 72.00 91 ARG A CA 1
ATOM 698 C C . ARG A 1 93 ? -19.098 11.969 -10.374 1.00 75.15 91 ARG A C 1
ATOM 699 O O . ARG A 1 93 ? -18.358 12.845 -9.921 1.00 76.04 91 ARG A O 1
ATOM 707 N N . TYR A 1 94 ? -20.406 12.151 -10.539 1.00 73.57 92 TYR A N 1
ATOM 708 C CA . TYR A 1 94 ? -21.045 13.410 -10.155 1.00 75.05 92 TYR A CA 1
ATOM 709 C C . TYR A 1 94 ? -20.971 13.643 -8.649 1.00 75.22 92 TYR A C 1
ATOM 710 O O . TYR A 1 94 ? -20.785 14.775 -8.185 1.00 75.72 92 TYR A O 1
ATOM 719 N N . ARG A 1 95 ? -21.119 12.557 -7.898 1.00 70.53 93 ARG A N 1
ATOM 720 C CA . ARG A 1 95 ? -20.956 12.579 -6.461 1.00 68.99 93 ARG A CA 1
ATOM 721 C C . ARG A 1 95 ? -19.582 13.113 -6.083 1.00 73.28 93 ARG A C 1
ATOM 722 O O . ARG A 1 95 ? -19.443 13.893 -5.132 1.00 75.99 93 ARG A O 1
ATOM 730 N N . LEU A 1 96 ? -18.560 12.688 -6.818 1.00 69.41 94 LEU A N 1
ATOM 731 C CA . LEU A 1 96 ? -17.216 13.175 -6.536 1.00 71.79 94 LEU A CA 1
ATOM 732 C C . LEU A 1 96 ? -17.097 14.665 -6.861 1.00 71.08 94 LEU A C 1
ATOM 733 O O . LEU A 1 96 ? -16.555 15.442 -6.083 1.00 72.65 94 LEU A O 1
ATOM 738 N N . LEU A 1 97 ? -17.594 15.056 -8.025 1.00 70.60 95 LEU A N 1
ATOM 739 C CA . LEU A 1 97 ? -17.589 16.452 -8.412 1.00 67.15 95 LEU A CA 1
ATOM 740 C C . LEU A 1 97 ? -18.325 17.283 -7.374 1.00 68.59 95 LEU A C 1
ATOM 741 O O . LEU A 1 97 ? -17.904 18.385 -7.029 1.00 68.97 95 LEU A O 1
ATOM 746 N N . GLU A 1 98 ? -19.437 16.746 -6.895 1.00 71.00 96 GLU A N 1
ATOM 747 C CA . GLU A 1 98 ? -20.232 17.384 -5.857 1.00 71.45 96 GLU A CA 1
ATOM 748 C C . GLU A 1 98 ? -19.349 17.652 -4.643 1.00 72.64 96 GLU A C 1
ATOM 749 O O . GLU A 1 98 ? -19.341 18.756 -4.089 1.00 75.39 96 GLU A O 1
ATOM 755 N N . TRP A 1 99 ? -18.597 16.638 -4.234 1.00 67.35 97 TRP A N 1
ATOM 756 C CA . TRP A 1 99 ? -17.674 16.794 -3.125 1.00 68.96 97 TRP A CA 1
ATOM 757 C C . TRP A 1 99 ? -16.612 17.850 -3.388 1.00 70.61 97 TRP A C 1
ATOM 758 O O . TRP A 1 99 ? -16.302 18.651 -2.505 1.00 75.31 97 TRP A O 1
ATOM 769 N N . LEU A 1 100 ? -16.043 17.848 -4.589 1.00 67.74 98 LEU A N 1
ATOM 770 C CA . LEU A 1 100 ? -15.008 18.827 -4.936 1.00 66.67 98 LEU A CA 1
ATOM 771 C C . LEU A 1 100 ? -15.564 20.254 -4.950 1.00 69.48 98 LEU A C 1
ATOM 772 O O . LEU A 1 100 ? -14.910 21.197 -4.491 1.00 70.59 98 LEU A O 1
ATOM 777 N N . ALA A 1 101 ? -16.767 20.408 -5.494 1.00 64.15 99 ALA A N 1
ATOM 778 C CA . ALA A 1 101 ? -17.440 21.697 -5.495 1.00 67.29 99 ALA A CA 1
ATOM 779 C C . ALA A 1 101 ? -17.713 22.130 -4.045 1.00 73.56 99 ALA A C 1
ATOM 780 O O . ALA A 1 101 ? -17.352 23.240 -3.624 1.00 71.98 99 ALA A O 1
ATOM 782 N N . PHE A 1 102 ? -18.336 21.239 -3.283 1.00 74.53 100 PHE A N 1
ATOM 783 C CA . PHE A 1 102 ? -18.683 21.532 -1.905 1.00 74.00 100 PHE A CA 1
ATOM 784 C C . PHE A 1 102 ? -17.463 21.946 -1.112 1.00 73.98 100 PHE A C 1
ATOM 785 O O . PHE A 1 102 ? -17.477 22.958 -0.414 1.00 74.79 100 PHE A O 1
ATOM 793 N N . ILE A 1 103 ? -16.400 21.159 -1.222 1.00 73.67 101 ILE A N 1
ATOM 794 C CA . ILE A 1 103 ? -15.157 21.484 -0.537 1.00 68.81 101 ILE A CA 1
ATOM 795 C C . ILE A 1 103 ? -14.717 22.890 -0.933 1.00 69.52 101 ILE A C 1
ATOM 796 O O . ILE A 1 103 ? -14.493 23.735 -0.084 1.00 73.65 101 ILE A O 1
ATOM 801 N N . SER A 1 104 ? -14.631 23.137 -2.235 1.00 74.03 102 SER A N 1
ATOM 802 C CA . SER A 1 104 ? -14.194 24.431 -2.774 1.00 75.68 102 SER A CA 1
ATOM 803 C C . SER A 1 104 ? -14.907 25.668 -2.234 1.00 75.93 102 SER A C 1
ATOM 804 O O . SER A 1 104 ? -14.268 26.659 -1.883 1.00 72.63 102 SER A O 1
ATOM 807 N N . THR A 1 105 ? -16.232 25.629 -2.218 1.00 74.03 103 THR A N 1
ATOM 808 C CA . THR A 1 105 ? -16.992 26.824 -1.905 1.00 74.13 103 THR A CA 1
ATOM 809 C C . THR A 1 105 ? -17.330 26.896 -0.423 1.00 76.63 103 THR A C 1
ATOM 810 O O . THR A 1 105 ? -17.150 27.934 0.210 1.00 79.51 103 THR A O 1
ATOM 814 N N . GLU A 1 106 ? -17.783 25.774 0.124 1.00 75.76 104 GLU A N 1
ATOM 815 C CA . GLU A 1 106 ? -18.290 25.727 1.480 1.00 74.29 104 GLU A CA 1
ATOM 816 C C . GLU A 1 106 ? -17.221 25.527 2.554 1.00 76.54 104 GLU A C 1
ATOM 817 O O . GLU A 1 106 ? -17.504 25.685 3.737 1.00 82.50 104 GLU A O 1
ATOM 823 N N . ILE A 1 107 ? -15.998 25.191 2.166 1.00 76.73 105 ILE A N 1
ATOM 824 C CA . ILE A 1 107 ? -14.969 24.907 3.168 1.00 72.92 105 ILE A CA 1
ATOM 825 C C . ILE A 1 107 ? -13.676 25.652 2.943 1.00 75.46 105 ILE A C 1
ATOM 826 O O . ILE A 1 107 ? -13.201 26.357 3.830 1.00 77.93 105 ILE A O 1
ATOM 831 N N . HIS A 1 108 ? -13.107 25.491 1.756 1.00 73.94 106 HIS A N 1
ATOM 832 C CA . HIS A 1 108 ? -11.903 26.216 1.384 1.00 77.64 106 HIS A CA 1
ATOM 833 C C . HIS A 1 108 ? -12.123 27.722 1.524 1.00 80.76 106 HIS A C 1
ATOM 834 O O . HIS A 1 108 ? -11.409 28.392 2.268 1.00 83.03 106 HIS A O 1
ATOM 841 N N . LYS A 1 109 ? -13.118 28.255 0.826 1.00 80.95 107 LYS A N 1
ATOM 842 C CA . LYS A 1 109 ? -13.376 29.689 0.881 1.00 84.65 107 LYS A CA 1
ATOM 843 C C . LYS A 1 109 ? -13.723 30.178 2.294 1.00 85.20 107 LYS A C 1
ATOM 844 O O . LYS A 1 109 ? -13.369 31.296 2.672 1.00 85.71 107 LYS A O 1
ATOM 850 N N . THR A 1 110 ? -14.388 29.342 3.081 1.00 81.02 108 THR A N 1
ATOM 851 C CA . THR A 1 110 ? -14.741 29.717 4.445 1.00 81.18 108 THR A CA 1
ATOM 852 C C . THR A 1 110 ? -13.563 30.194 5.307 1.00 84.83 108 THR A C 1
ATOM 853 O O . THR A 1 110 ? -13.751 30.978 6.234 1.00 86.65 108 THR A O 1
ATOM 857 N N . PHE A 1 111 ? -12.358 29.722 5.012 1.00 84.83 109 PHE A N 1
ATOM 858 C CA . PHE A 1 111 ? -11.188 30.103 5.793 1.00 86.04 109 PHE A CA 1
ATOM 859 C C . PHE A 1 111 ? -10.693 31.483 5.425 1.00 90.28 109 PHE A C 1
ATOM 860 O O . PHE A 1 111 ? -9.639 31.917 5.894 1.00 94.94 109 PHE A O 1
ATOM 868 N N . GLY A 1 112 ? -11.451 32.169 4.578 1.00 93.41 110 GLY A N 1
ATOM 869 C CA . GLY A 1 112 ? -11.040 33.474 4.062 1.00 94.92 110 GLY A CA 1
ATOM 870 C C . GLY A 1 112 ? -10.568 34.422 5.146 1.00 95.88 110 GLY A C 1
ATOM 871 O O . GLY A 1 112 ? -9.389 34.785 5.190 1.00 94.40 110 GLY A O 1
ATOM 872 N N . PRO A 1 113 ? -11.495 34.835 6.026 1.00 94.07 111 PRO A N 1
ATOM 873 C CA . PRO A 1 113 ? -11.198 35.719 7.144 1.00 94.67 111 PRO A CA 1
ATOM 874 C C . PRO A 1 113 ? -9.895 35.370 7.885 1.00 98.94 111 PRO A C 1
ATOM 875 O O . PRO A 1 113 ? -9.046 36.249 8.068 1.00 101.73 111 PRO A O 1
ATOM 879 N N . PHE A 1 114 ? -9.734 34.111 8.299 1.00 96.84 112 PHE A N 1
ATOM 880 C CA . PHE A 1 114 ? -8.562 33.700 9.081 1.00 92.48 112 PHE A CA 1
ATOM 881 C C . PHE A 1 114 ? -7.245 33.922 8.357 1.00 93.74 112 PHE A C 1
ATOM 882 O O . PHE A 1 114 ? -6.193 33.981 8.983 1.00 95.76 112 PHE A O 1
ATOM 890 N N . TRP A 1 115 ? -7.287 34.035 7.039 1.00 97.64 113 TRP A N 1
ATOM 891 C CA . TRP A 1 115 ? -6.053 34.233 6.291 1.00 100.16 113 TRP A CA 1
ATOM 892 C C . TRP A 1 115 ? -5.823 35.693 5.928 1.00 102.35 113 TRP A C 1
ATOM 893 O O . TRP A 1 115 ? -4.822 36.031 5.298 1.00 103.61 113 TRP A O 1
ATOM 904 N N . ASN A 1 116 ? -6.749 36.557 6.332 1.00 105.81 114 ASN A N 1
ATOM 905 C CA . ASN A 1 116 ? -6.653 37.977 6.003 1.00 110.13 114 ASN A CA 1
ATOM 906 C C . ASN A 1 116 ? -6.187 38.844 7.173 1.00 112.21 114 ASN A C 1
ATOM 907 O O . ASN A 1 116 ? -6.933 39.064 8.136 1.00 110.33 114 ASN A O 1
ATOM 912 N N . PRO A 1 117 ? -4.948 39.351 7.081 1.00 113.34 115 PRO A N 1
ATOM 913 C CA . PRO A 1 117 ? -4.378 40.165 8.143 1.00 113.93 115 PRO A CA 1
ATOM 914 C C . PRO A 1 117 ? -5.336 41.270 8.555 1.00 114.38 115 PRO A C 1
ATOM 915 O O . PRO A 1 117 ? -5.196 41.837 9.635 1.00 115.93 115 PRO A O 1
ATOM 91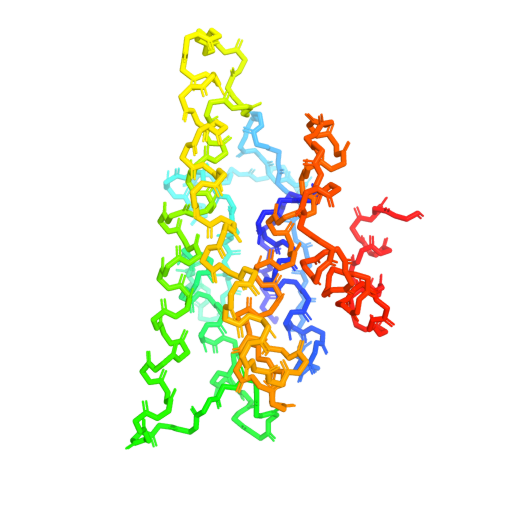9 N N . GLU A 1 118 ? -6.318 41.555 7.709 1.00 113.92 116 GLU A N 1
ATOM 920 C CA . GLU A 1 118 ? -7.150 42.732 7.906 1.00 114.43 116 GLU A CA 1
ATOM 921 C C . GLU A 1 118 ? -8.642 42.448 8.103 1.00 113.08 116 GLU A C 1
ATOM 922 O O . GLU A 1 118 ? -9.478 43.293 7.791 1.00 112.49 116 GLU A O 1
ATOM 928 N N . SER A 1 119 ? -8.977 41.281 8.640 1.00 112.00 117 SER A N 1
ATOM 929 C CA . SER A 1 119 ? -10.381 40.905 8.799 1.00 112.07 117 SER A CA 1
ATOM 930 C C . SER A 1 119 ? -10.889 41.168 10.207 1.00 110.00 117 SER A C 1
ATOM 931 O O . SER A 1 119 ? -10.203 40.849 11.174 1.00 111.87 117 SER A O 1
ATOM 934 N N . PRO A 1 120 ? -12.101 41.738 10.331 1.00 107.84 118 PRO A N 1
ATOM 935 C CA . PRO A 1 120 ? -12.664 41.892 11.666 1.00 107.64 118 PRO A CA 1
ATOM 936 C C . PRO A 1 120 ? -12.721 40.545 12.372 1.00 109.59 118 PRO A C 1
ATOM 937 O O . PRO A 1 120 ? -12.493 39.509 11.751 1.00 110.68 118 PRO A O 1
A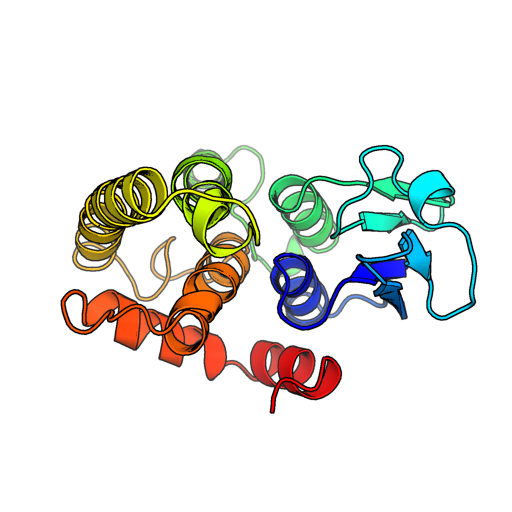TOM 941 N N . GLU A 1 121 ? -12.998 40.569 13.670 1.00 113.28 119 GLU A N 1
ATOM 942 C CA . GLU A 1 121 ? -13.195 39.351 14.436 1.00 114.13 119 GLU A CA 1
ATOM 943 C C . GLU A 1 121 ? -14.658 39.009 14.310 1.00 113.19 119 GLU A C 1
ATOM 944 O O . GLU A 1 121 ? -15.071 37.872 14.517 1.00 114.69 119 GLU A O 1
ATOM 950 N N . ALA A 1 122 ? -15.450 40.023 13.982 1.00 113.25 120 ALA A N 1
ATOM 951 C CA . ALA A 1 122 ? -16.845 39.800 13.696 1.00 115.02 120 ALA A CA 1
ATOM 952 C C . ALA A 1 122 ? -16.918 38.735 12.608 1.00 115.87 120 ALA A C 1
ATOM 953 O O . ALA A 1 122 ? -17.643 37.745 12.742 1.00 113.15 120 ALA A O 1
ATOM 955 N N . SER A 1 123 ? -16.146 38.935 11.538 1.00 114.46 121 SER A N 1
ATOM 956 C CA . SER A 1 123 ? -16.183 38.030 10.395 1.00 111.59 121 SER A CA 1
ATOM 957 C C . SER A 1 123 ? -15.552 36.669 10.717 1.00 109.31 121 SER A C 1
ATOM 958 O O . SER A 1 123 ? -16.082 35.630 10.315 1.00 108.33 121 SER A O 1
ATOM 961 N N . LYS A 1 124 ? -14.444 36.673 11.459 1.00 104.10 122 LYS A N 1
ATOM 962 C CA . LYS A 1 124 ? -13.817 35.426 11.894 1.00 99.29 122 LYS A CA 1
ATOM 963 C C . LYS A 1 124 ? -14.747 34.613 12.789 1.00 98.63 122 LYS A C 1
ATOM 964 O O . LYS A 1 124 ? -14.704 33.380 12.802 1.00 100.08 122 LYS A O 1
ATOM 970 N N . GLN A 1 125 ? -15.582 35.297 13.545 1.00 99.24 123 GLN A N 1
ATOM 971 C CA . GLN A 1 125 ? -16.608 34.622 14.309 1.00 102.50 123 GLN A CA 1
ATOM 972 C C . GLN A 1 125 ? -17.677 34.001 13.427 1.00 98.25 123 GLN A C 1
ATOM 973 O O . GLN A 1 125 ? -18.115 32.897 13.660 1.00 99.59 123 GLN A O 1
ATOM 979 N N . ILE A 1 126 ? -18.100 34.727 12.410 1.00 95.30 124 ILE A N 1
ATOM 980 C CA . ILE A 1 126 ? -19.091 34.214 11.473 1.00 92.74 124 ILE A CA 1
ATOM 981 C C . ILE A 1 126 ? -18.535 33.026 10.689 1.00 87.20 124 ILE A C 1
ATOM 982 O O . ILE A 1 126 ? -19.216 32.021 10.504 1.00 85.36 124 ILE A O 1
ATOM 987 N N . ALA A 1 127 ? -17.294 33.152 10.237 1.00 79.74 125 ALA A N 1
ATOM 988 C CA . ALA A 1 127 ? -16.644 32.089 9.500 1.00 80.84 125 ALA A CA 1
ATOM 989 C C . ALA A 1 127 ? -16.683 30.787 10.300 1.00 86.60 125 ALA A C 1
ATOM 990 O O . ALA A 1 127 ? -17.158 29.758 9.805 1.00 86.85 125 ALA A O 1
ATOM 992 N N . LEU A 1 128 ? -16.196 30.833 11.540 1.00 86.25 126 LEU A N 1
ATOM 993 C CA . LEU A 1 128 ? -16.237 29.655 12.399 1.00 84.53 126 LEU A CA 1
ATOM 994 C C . LEU A 1 128 ? -17.634 29.063 12.429 1.00 81.34 126 LEU A C 1
ATOM 995 O O . LEU A 1 128 ? -17.810 27.852 12.299 1.00 78.96 126 LEU A O 1
ATOM 1000 N N . GLY A 1 129 ? -18.632 29.916 12.607 1.00 79.49 127 GLY A N 1
ATOM 1001 C CA . GLY A 1 129 ? -20.003 29.435 12.709 1.00 81.13 127 GLY A CA 1
ATOM 1002 C C . GLY A 1 129 ? -20.354 28.626 11.481 1.00 83.98 127 GLY A C 1
ATOM 1003 O O . GLY A 1 129 ? -20.861 27.503 11.578 1.00 84.90 127 GLY A O 1
ATOM 1004 N N . LEU A 1 130 ? -20.069 29.201 10.317 1.00 80.50 128 LEU A N 1
ATOM 1005 C CA . LEU A 1 130 ? -20.336 28.527 9.064 1.00 79.73 128 LEU A CA 1
ATOM 1006 C C . LEU A 1 130 ? -19.490 27.259 8.979 1.00 79.09 128 LEU A C 1
ATOM 1007 O O . LEU A 1 130 ? -20.012 26.143 8.846 1.00 74.47 128 LEU A O 1
ATOM 1012 N N . LEU A 1 131 ? -18.179 27.441 9.063 1.00 75.27 129 LEU A N 1
ATOM 1013 C CA . LEU A 1 131 ? -17.274 26.318 9.068 1.00 75.65 129 LEU A CA 1
ATOM 1014 C C . LEU A 1 131 ? -17.842 25.190 9.935 1.00 79.20 129 LEU A C 1
ATOM 1015 O O . LEU A 1 131 ? -17.809 24.020 9.555 1.00 84.77 129 LEU A O 1
ATOM 1020 N N . SER A 1 132 ? -18.397 25.543 11.085 1.00 79.25 130 SER A N 1
ATOM 1021 C CA . SER A 1 132 ? -18.931 24.539 11.988 1.00 82.77 130 SER A CA 1
ATOM 1022 C C . SER A 1 132 ? -20.118 23.810 11.409 1.00 84.84 130 SER A C 1
ATOM 1023 O O . SER A 1 132 ? -20.195 22.586 11.495 1.00 86.81 130 SER A O 1
ATOM 1026 N N . ARG A 1 133 ? -21.033 24.533 10.791 1.00 86.01 131 ARG A N 1
ATOM 1027 C CA A ARG A 1 133 ? -22.213 23.895 10.245 0.50 85.51 131 ARG A CA 1
ATOM 1028 C CA B ARG A 1 133 ? -22.211 23.952 10.264 0.50 86.64 131 ARG A CA 1
ATOM 1029 C C . ARG A 1 133 ? -21.777 22.928 9.179 1.00 86.58 131 ARG A C 1
ATOM 1030 O O . ARG A 1 133 ? -22.287 21.835 9.062 1.00 84.71 131 ARG A O 1
ATOM 1045 N N . ARG A 1 134 ? -20.821 23.359 8.380 1.00 84.64 132 ARG A N 1
ATOM 1046 C CA . ARG A 1 134 ? -20.303 22.534 7.278 1.00 82.21 132 ARG A CA 1
ATOM 1047 C C . ARG A 1 134 ? -19.662 21.231 7.778 1.00 84.56 132 ARG A C 1
ATOM 1048 O O . ARG A 1 134 ? -19.932 20.146 7.247 1.00 85.71 132 ARG A O 1
ATOM 1056 N N . LEU A 1 135 ? -18.815 21.344 8.799 1.00 80.36 133 LEU A N 1
ATOM 1057 C CA . LEU A 1 135 ? -18.193 20.174 9.411 1.00 77.87 133 LEU A CA 1
ATOM 1058 C C . LEU A 1 135 ? -19.209 19.198 10.01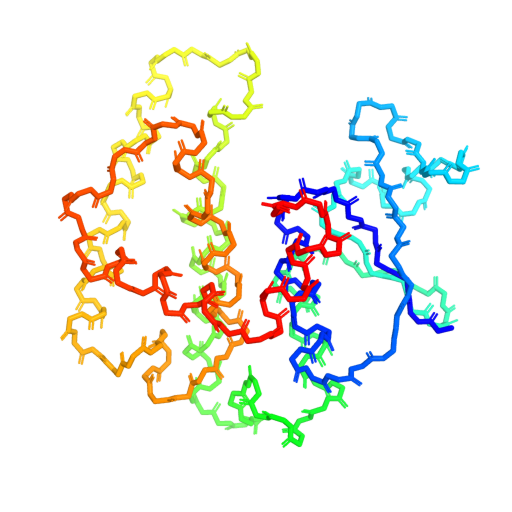1 1.00 79.60 133 LEU A C 1
ATOM 1059 O O . LEU A 1 135 ? -18.984 17.983 10.028 1.00 84.20 133 LEU A O 1
ATOM 1064 N N . ASP A 1 136 ? -20.326 19.716 10.501 1.00 77.59 134 ASP A N 1
ATOM 1065 C CA . ASP A 1 136 ? -21.378 18.839 10.994 1.00 80.55 134 ASP A CA 1
ATOM 1066 C C . ASP A 1 136 ? -21.813 17.897 9.879 1.00 79.96 134 ASP A C 1
ATOM 1067 O O . ASP A 1 136 ? -21.985 16.699 10.100 1.00 79.70 134 ASP A O 1
ATOM 1072 N N . TYR A 1 137 ? -21.974 18.445 8.676 1.00 80.39 135 TYR A N 1
ATOM 1073 C CA . TYR A 1 137 ? -22.406 17.665 7.513 1.00 75.21 135 TYR A CA 1
ATOM 1074 C C . TYR A 1 137 ? -21.370 16.605 7.176 1.00 72.51 135 TYR A C 1
ATOM 1075 O O . TYR A 1 137 ? -21.673 15.415 7.043 1.00 73.62 135 TYR A O 1
ATOM 1084 N N . VAL A 1 138 ? -20.133 17.052 7.046 1.00 69.05 136 VAL A N 1
ATOM 1085 C CA . VAL A 1 138 ? -19.045 16.149 6.765 1.00 70.38 136 VAL A CA 1
ATOM 1086 C C . VAL A 1 138 ? -18.964 15.031 7.797 1.00 75.79 136 VAL A C 1
ATOM 1087 O O . VAL A 1 138 ? -18.754 13.879 7.445 1.00 77.88 136 VAL A O 1
ATOM 1091 N N . GLU A 1 139 ? -19.132 15.364 9.072 1.00 79.14 137 GLU A N 1
ATOM 1092 C CA . GLU A 1 139 ? -19.082 14.342 10.109 1.00 79.92 137 GLU A CA 1
ATOM 1093 C C . GLU A 1 139 ? -20.222 13.338 9.919 1.00 81.95 137 GLU A C 1
ATOM 1094 O O . GLU A 1 139 ? -20.034 12.133 10.095 1.00 84.29 137 GLU A O 1
ATOM 1100 N N . ASP A 1 140 ? -21.399 13.830 9.546 1.00 81.34 138 ASP A N 1
ATOM 1101 C CA . ASP A 1 140 ? -22.557 12.953 9.362 1.00 85.99 138 ASP A CA 1
ATOM 1102 C C . ASP A 1 140 ? -22.297 12.007 8.225 1.00 82.87 138 ASP A C 1
ATOM 1103 O O . ASP A 1 140 ? -22.498 10.798 8.336 1.00 81.07 138 ASP A O 1
ATOM 1108 N N . ARG A 1 141 ? -21.821 12.561 7.115 1.00 79.17 139 ARG A N 1
ATOM 1109 C CA A ARG A 1 141 ? -21.527 11.812 5.940 0.50 76.45 139 ARG A CA 1
ATOM 1110 C CA B ARG A 1 141 ? -21.531 11.767 5.931 0.50 76.68 139 ARG A CA 1
ATOM 1111 C C . ARG A 1 141 ? -20.441 10.756 6.260 1.00 77.62 139 ARG A C 1
ATOM 1112 O O . ARG A 1 141 ? -20.530 9.606 5.834 1.00 74.25 139 ARG A O 1
ATOM 1127 N N . LEU A 1 142 ? -19.431 11.170 7.019 1.00 75.66 140 LEU A N 1
ATOM 1128 C CA . LEU A 1 142 ? -18.380 10.235 7.437 1.00 74.21 140 LEU A CA 1
ATOM 1129 C C . LEU A 1 142 ? -18.984 9.154 8.309 1.00 77.52 140 LEU A C 1
ATOM 1130 O O . LEU A 1 142 ? -18.598 7.991 8.242 1.00 76.19 140 LEU A O 1
ATOM 1135 N N . GLU A 1 143 ? -19.935 9.547 9.145 1.00 81.08 141 GLU A N 1
ATOM 1136 C CA . GLU A 1 143 ? -20.579 8.590 10.015 1.00 81.37 141 GLU A CA 1
ATOM 1137 C C . GLU A 1 143 ? -21.392 7.610 9.189 1.00 78.96 141 GLU A C 1
ATOM 1138 O O . GLU A 1 143 ? -21.550 6.458 9.558 1.00 81.18 141 GLU A O 1
ATOM 1144 N N . ALA A 1 144 ? -21.904 8.072 8.058 1.00 80.23 142 ALA A N 1
ATOM 1145 C CA . ALA A 1 144 ? -22.693 7.214 7.184 1.00 80.12 142 ALA A CA 1
ATOM 1146 C C . ALA A 1 144 ? -21.833 6.373 6.236 1.00 80.37 142 ALA A C 1
ATOM 1147 O O . ALA A 1 144 ? -22.261 5.317 5.788 1.00 81.50 142 ALA A O 1
ATOM 1149 N N . GLY A 1 145 ? -20.625 6.837 5.934 1.00 79.38 143 GLY A N 1
ATOM 1150 C CA . GLY A 1 145 ? -19.871 6.276 4.819 1.00 79.68 143 GLY A CA 1
ATOM 1151 C C . GLY A 1 145 ? -18.564 5.566 5.108 1.00 82.31 143 GLY A C 1
ATOM 1152 O O . GLY A 1 145 ? -18.083 5.552 6.238 1.00 75.66 143 GLY A O 1
ATOM 1153 N N . GLY A 1 146 ? -18.005 4.954 4.059 1.00 90.16 144 GLY A N 1
ATOM 1154 C CA . GLY A 1 146 ? -16.736 4.228 4.140 1.00 81.43 144 GLY A CA 1
ATOM 1155 C C . GLY A 1 146 ? -15.711 5.193 4.681 1.00 79.04 144 GLY A C 1
ATOM 1156 O O . GLY A 1 146 ? -16.066 6.322 5.036 1.00 83.68 144 GLY A O 1
ATOM 1157 N N . PRO A 1 147 ? -14.438 4.768 4.732 1.00 70.09 145 PRO A N 1
ATOM 1158 C CA . PRO A 1 147 ? -13.321 5.536 5.300 1.00 66.54 145 PRO A CA 1
ATOM 1159 C C . PRO A 1 147 ? -13.036 6.868 4.598 1.00 67.58 145 PRO A C 1
ATOM 1160 O O . PRO A 1 147 ? -12.525 7.794 5.232 1.00 65.54 145 PRO A O 1
ATOM 1164 N N . TRP A 1 148 ? -13.338 6.955 3.304 1.00 67.11 146 TRP A N 1
ATOM 1165 C CA . TRP A 1 148 ? -13.043 8.157 2.535 1.00 70.11 146 TRP A CA 1
ATOM 1166 C C . TRP A 1 148 ? -14.337 8.843 2.140 1.00 70.91 146 TRP A C 1
ATOM 1167 O O . TRP A 1 148 ? -15.419 8.291 2.332 1.00 70.82 146 TRP A O 1
ATOM 1178 N N . LEU A 1 149 ? -14.231 10.047 1.592 1.00 71.53 147 LEU A N 1
ATOM 1179 C CA . LEU A 1 149 ? -15.423 10.810 1.248 1.00 71.83 147 LEU A CA 1
ATOM 1180 C C . LEU A 1 149 ? -16.322 9.989 0.342 1.00 71.76 147 LEU A C 1
ATOM 1181 O O . LEU A 1 149 ? -17.536 9.974 0.505 1.00 74.41 147 LEU A O 1
ATOM 1186 N N . MET A 1 150 ? -15.713 9.284 -0.601 1.00 76.27 148 MET A N 1
ATOM 1187 C CA . MET A 1 150 ? -16.458 8.455 -1.546 1.00 76.67 148 MET A CA 1
ATOM 1188 C C . MET A 1 150 ? -16.765 7.071 -0.971 1.00 79.45 148 MET A C 1
ATOM 1189 O O . MET A 1 150 ? -17.348 6.233 -1.648 1.00 83.96 148 MET A O 1
ATOM 1194 N N . GLY A 1 151 ? -16.367 6.826 0.272 1.00 79.11 149 GLY A N 1
ATOM 1195 C CA . GLY A 1 151 ? -16.565 5.517 0.878 1.00 73.65 149 GLY A CA 1
ATOM 1196 C C . GLY A 1 151 ? -15.289 4.705 0.843 1.00 75.93 149 GLY A C 1
ATOM 1197 O O . GLY A 1 151 ? -14.264 5.128 1.367 1.00 80.71 149 GLY A O 1
ATOM 1198 N N . ASP A 1 152 ? -15.346 3.539 0.215 1.00 76.60 150 ASP A N 1
ATOM 1199 C CA . ASP A 1 152 ? -14.183 2.670 0.114 1.00 78.56 15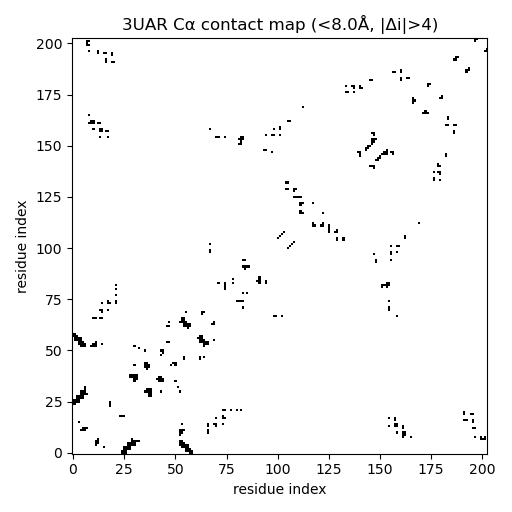0 ASP A CA 1
ATOM 1200 C C . ASP A 1 152 ? -13.112 3.213 -0.820 1.00 77.18 150 ASP A C 1
ATOM 1201 O O . ASP A 1 152 ? -11.937 2.939 -0.623 1.00 76.78 150 ASP A O 1
ATOM 1206 N N . ARG A 1 153 ? -13.514 3.948 -1.853 1.00 79.98 151 ARG A N 1
ATOM 1207 C CA . ARG A 1 153 ? -12.552 4.493 -2.811 1.00 80.43 151 ARG A CA 1
ATOM 1208 C C . ARG A 1 153 ? -11.957 5.817 -2.343 1.00 80.60 151 ARG A C 1
ATOM 1209 O O . ARG A 1 153 ? -12.664 6.817 -2.190 1.00 83.68 151 ARG A O 1
ATOM 1217 N N . TYR A 1 154 ? -10.650 5.822 -2.128 1.00 76.33 152 TYR A N 1
ATOM 1218 C CA . TYR A 1 154 ? -9.922 7.059 -1.926 1.00 74.56 152 TYR A CA 1
ATOM 1219 C C . TYR A 1 154 ? -9.897 7.815 -3.247 1.00 75.62 152 TYR A C 1
ATOM 1220 O O . TYR A 1 154 ? -9.685 7.235 -4.308 1.00 81.53 152 TYR A O 1
ATOM 1229 N N . SER A 1 155 ? -10.128 9.112 -3.192 1.00 75.54 153 SER A N 1
ATOM 1230 C CA . SER A 1 155 ? -10.218 9.883 -4.411 1.00 74.16 153 SER A CA 1
ATOM 1231 C C . SER A 1 155 ? -9.578 11.243 -4.202 1.00 75.39 153 SER A C 1
ATOM 1232 O O . SER A 1 155 ? -9.115 11.559 -3.107 1.00 76.57 153 SER A O 1
ATOM 1235 N N . VAL A 1 156 ? -9.562 12.045 -5.259 1.00 74.63 154 VAL A N 1
ATOM 1236 C CA . VAL A 1 156 ? -8.995 13.385 -5.201 1.00 71.44 154 VAL A CA 1
ATOM 1237 C C . VAL A 1 156 ? -9.684 14.277 -4.167 1.00 74.61 154 VAL A C 1
ATOM 1238 O O . VAL A 1 156 ? -9.043 15.150 -3.590 1.00 79.60 154 VAL A O 1
ATOM 1242 N N . ALA A 1 157 ? -10.979 14.069 -3.931 1.00 74.59 155 ALA A N 1
ATOM 1243 C CA . ALA A 1 157 ? -11.687 14.864 -2.929 1.00 74.19 155 ALA A CA 1
ATOM 1244 C C . ALA A 1 157 ? -10.994 14.756 -1.576 1.00 76.17 155 ALA A C 1
ATOM 1245 O O . ALA A 1 157 ? -10.925 15.733 -0.831 1.00 81.34 155 ALA A O 1
ATOM 1247 N N . ASP A 1 158 ? -10.469 13.573 -1.267 1.00 72.89 156 ASP A N 1
ATOM 1248 C CA . ASP A 1 158 ? -9.818 13.333 0.022 1.00 72.57 156 ASP A CA 1
ATOM 1249 C C . ASP A 1 158 ? -8.514 14.114 0.200 1.00 71.85 156 ASP A C 1
ATOM 1250 O O . ASP A 1 158 ? -8.181 14.521 1.312 1.00 69.39 156 ASP A O 1
ATOM 1255 N N . ALA A 1 159 ? -7.767 14.302 -0.886 1.00 70.54 157 ALA A N 1
ATOM 1256 C CA . ALA A 1 159 ? -6.527 15.081 -0.830 1.00 72.54 157 ALA A CA 1
ATOM 1257 C C . ALA A 1 159 ? -6.842 16.565 -0.638 1.00 75.26 157 ALA A C 1
ATOM 1258 O O . ALA A 1 159 ? -6.105 17.295 0.028 1.00 77.17 157 ALA A O 1
ATOM 1260 N N . TYR A 1 160 ? -7.946 16.997 -1.239 1.00 74.68 158 TYR A N 1
ATOM 1261 C CA . TYR A 1 160 ? -8.402 18.373 -1.163 1.00 73.63 158 TYR A CA 1
ATOM 1262 C C . TYR A 1 160 ? -8.911 18.648 0.245 1.00 74.13 158 TYR A C 1
ATOM 1263 O O . TYR A 1 160 ? -8.378 19.493 0.961 1.00 74.71 158 TYR A O 1
ATOM 1272 N N . LEU A 1 161 ? -9.938 17.910 0.644 1.00 73.55 159 LEU A N 1
ATOM 1273 C CA . LEU A 1 161 ? -10.527 18.081 1.960 1.00 73.45 159 LEU A CA 1
ATOM 1274 C C . LEU A 1 161 ? -9.505 17.976 3.088 1.00 75.55 159 LEU A C 1
ATOM 1275 O O . LEU A 1 161 ? -9.490 18.808 3.991 1.00 79.22 159 LEU A O 1
ATOM 1280 N N . SER A 1 162 ? -8.657 16.955 3.053 1.00 73.56 160 SER A N 1
ATOM 1281 C CA . SER A 1 162 ? -7.689 16.792 4.127 1.00 72.95 160 SER A CA 1
ATOM 1282 C C . SER A 1 162 ? -6.673 17.931 4.133 1.00 74.92 160 SER A C 1
ATOM 1283 O O . SER A 1 162 ? -6.342 18.451 5.194 1.00 77.63 160 SER A O 1
ATOM 1286 N N . THR A 1 163 ? -6.183 18.325 2.960 1.00 75.05 161 THR A N 1
ATOM 1287 C CA . THR A 1 163 ? -5.239 19.441 2.882 1.00 76.46 161 THR A CA 1
ATOM 1288 C C . THR A 1 163 ? -5.831 20.681 3.543 1.00 79.80 161 THR A C 1
ATOM 1289 O O . THR A 1 163 ? -5.196 21.321 4.387 1.00 80.72 161 THR A O 1
ATOM 1293 N N . VAL A 1 164 ? -7.053 21.018 3.147 1.00 78.42 162 VAL A N 1
ATOM 1294 C CA . VAL A 1 164 ? -7.711 22.221 3.637 1.00 80.01 162 VAL A CA 1
ATOM 1295 C C . VAL A 1 164 ? -7.931 22.201 5.148 1.00 81.43 162 VAL A C 1
ATOM 1296 O O . VAL A 1 164 ? -7.618 23.174 5.832 1.00 86.92 162 VAL A O 1
ATOM 1300 N N . LEU A 1 165 ? -8.461 21.102 5.676 1.00 79.35 163 LEU A N 1
ATOM 1301 C CA . LEU A 1 165 ? -8.644 20.991 7.123 1.00 78.29 163 LEU A CA 1
ATOM 1302 C C . LEU A 1 165 ? -7.311 20.965 7.865 1.00 79.89 163 LEU A C 1
ATOM 1303 O O . LEU A 1 165 ? -7.257 21.206 9.075 1.00 84.46 163 LEU A O 1
ATOM 1308 N N . GLY A 1 166 ? -6.235 20.678 7.142 1.00 76.45 164 GLY A N 1
ATOM 1309 C CA . GLY A 1 166 ? -4.913 20.740 7.731 1.00 78.79 164 GLY A CA 1
ATOM 1310 C C . GLY A 1 166 ? -4.715 22.059 8.449 1.00 84.05 164 GLY A C 1
ATOM 1311 O O . GLY A 1 166 ? -4.061 22.118 9.488 1.00 90.95 164 GLY A O 1
ATOM 1312 N N . TRP A 1 167 ? -5.304 23.116 7.895 1.00 86.66 165 TRP A N 1
ATOM 1313 C CA . TRP A 1 167 ? -5.085 24.478 8.368 1.00 86.26 165 TRP A CA 1
ATOM 1314 C C . TRP A 1 167 ? -5.543 24.749 9.804 1.00 86.39 165 TRP A C 1
ATOM 1315 O O . TRP A 1 167 ? -5.153 25.748 10.397 1.00 87.99 165 TRP A O 1
ATOM 1326 N N . CYS A 1 168 ? -6.371 23.875 10.361 1.00 85.31 166 CYS A N 1
ATOM 1327 C CA . CYS A 1 168 ? -6.944 24.137 11.673 1.00 90.76 166 CYS A CA 1
ATOM 1328 C C . CYS A 1 168 ? -5.941 24.132 12.811 1.00 96.09 166 CYS A C 1
ATOM 1329 O O . CYS A 1 168 ? -5.830 25.110 13.545 1.00 100.76 166 CYS A O 1
ATOM 1332 N N . GLU A 1 169 ? -5.226 23.028 12.978 1.00 102.79 167 GLU A N 1
ATOM 1333 C CA . GLU A 1 169 ? -4.245 22.962 14.041 1.00 107.51 167 GLU A CA 1
ATOM 1334 C C . GLU A 1 169 ? -3.454 24.262 14.001 1.00 108.34 167 GLU A C 1
ATOM 1335 O O . GLU A 1 169 ? -3.155 24.851 15.042 1.00 110.93 167 GLU A O 1
ATOM 1341 N N . TYR A 1 170 ? -3.152 24.733 12.795 1.00 105.34 168 TYR A N 1
ATOM 1342 C CA . TYR A 1 170 ? -2.345 25.936 12.657 1.00 105.43 168 TYR A CA 1
ATOM 1343 C C . TYR A 1 170 ? -3.067 27.246 12.980 1.00 102.83 168 TYR A C 1
ATOM 1344 O O . TYR A 1 170 ? -2.494 28.115 13.631 1.00 104.64 168 TYR A O 1
ATOM 1353 N N . LEU A 1 171 ? -4.296 27.412 12.499 1.00 101.71 169 LEU A N 1
ATOM 1354 C CA . LEU A 1 171 ? -5.108 28.564 12.890 1.00 100.61 169 LEU A CA 1
ATOM 1355 C C . LEU A 1 171 ? -5.701 28.286 14.268 1.00 103.19 169 LEU A C 1
ATOM 1356 O O . LEU A 1 171 ? -6.658 28.937 14.692 1.00 101.97 169 LEU A O 1
ATOM 1361 N N . LYS A 1 172 ? -5.117 27.311 14.961 1.00 104.48 170 LYS A N 1
ATOM 1362 C CA . LYS A 1 172 ? -5.618 26.839 16.254 1.00 106.74 170 LYS A CA 1
ATOM 1363 C C . LYS A 1 172 ? -7.149 26.743 16.292 1.00 104.26 170 LYS A C 1
ATOM 1364 O O . LYS A 1 172 ? -7.786 27.253 17.214 1.00 106.03 170 LYS A O 1
ATOM 1370 N N . ILE A 1 173 ? -7.738 26.095 15.291 1.00 99.43 171 ILE A N 1
ATOM 1371 C CA . ILE A 1 173 ? -9.165 25.795 15.327 1.00 94.27 171 ILE A CA 1
ATOM 1372 C C . ILE A 1 173 ? -9.378 24.379 15.868 1.00 96.31 171 ILE A C 1
ATOM 1373 O O . ILE A 1 173 ? -8.764 23.419 15.403 1.00 97.66 171 ILE A O 1
ATOM 1378 N N . ASP A 1 174 ? -10.226 24.274 16.886 1.00 97.11 172 ASP A N 1
ATOM 1379 C CA . ASP A 1 174 ? -10.443 23.012 17.580 1.00 98.28 172 ASP A CA 1
ATOM 1380 C C . ASP A 1 174 ? -11.424 22.114 16.841 1.00 96.77 172 ASP A C 1
ATOM 1381 O O . ASP A 1 174 ? -12.574 22.489 16.610 1.00 96.74 172 ASP A O 1
ATOM 1386 N N . LEU A 1 175 ? -10.962 20.924 16.475 1.00 95.42 173 LEU A N 1
ATOM 1387 C CA . LEU A 1 175 ? -11.815 19.950 15.801 1.00 95.55 173 LEU A CA 1
ATOM 1388 C C . LEU A 1 175 ? -12.383 18.874 16.729 1.00 98.28 173 LEU A C 1
ATOM 1389 O O . LEU A 1 175 ? -13.112 17.991 16.276 1.00 99.11 173 LEU A O 1
ATOM 1394 N N . SER A 1 176 ? -12.043 18.946 18.016 1.00 99.74 174 SER A N 1
ATOM 1395 C CA . SER A 1 176 ? -12.449 17.930 18.996 1.00 97.93 174 SER A CA 1
ATOM 1396 C C . SER A 1 176 ? -13.878 17.520 18.763 1.00 95.46 174 SER A C 1
ATOM 1397 O O . SER A 1 176 ? -14.227 16.342 18.791 1.00 96.39 174 SER A O 1
ATOM 1400 N N . LYS A 1 177 ? -14.700 18.532 18.544 1.00 92.55 175 LYS A N 1
ATOM 1401 C CA . LYS A 1 177 ? -16.125 18.379 18.332 1.00 93.16 175 LYS A CA 1
ATOM 1402 C C . LYS A 1 177 ? -16.464 17.361 17.229 1.00 90.34 175 LYS A C 1
ATOM 1403 O O . LYS A 1 177 ? -17.555 16.784 17.214 1.00 88.26 175 LYS A O 1
ATOM 1409 N N . TRP A 1 178 ? -15.522 17.129 16.318 1.00 88.14 176 TRP A N 1
ATOM 1410 C CA . TRP A 1 178 ? -15.753 16.221 15.190 1.00 87.16 176 TRP A CA 1
ATOM 1411 C C . TRP A 1 178 ? -14.683 15.138 15.111 1.00 86.11 176 TRP A C 1
ATOM 1412 O O . TRP A 1 178 ? -13.736 15.249 14.333 1.00 88.22 176 TRP A O 1
ATOM 1423 N N . PRO A 1 179 ? -14.837 14.078 15.914 1.00 85.28 177 PRO A N 1
ATOM 1424 C CA . PRO A 1 179 ? -13.834 13.018 16.018 1.00 82.57 177 PRO A CA 1
ATOM 1425 C C . PRO A 1 179 ? -13.628 12.260 14.705 1.00 80.63 177 PRO A C 1
ATOM 1426 O O . PRO A 1 179 ? -12.485 12.047 14.296 1.00 83.78 177 PRO A O 1
ATOM 1430 N N . ARG A 1 180 ? -14.714 11.858 14.047 1.00 76.35 178 ARG A N 1
ATOM 1431 C CA . ARG A 1 180 ? -14.588 11.186 12.754 1.00 73.94 178 ARG A CA 1
ATOM 1432 C C . ARG A 1 180 ? -13.694 11.999 11.822 1.00 73.06 178 ARG A C 1
ATOM 1433 O O . ARG A 1 180 ? -12.727 11.477 11.268 1.00 73.18 178 ARG A O 1
ATOM 1441 N N . ILE A 1 181 ? -14.002 13.283 11.665 1.00 70.46 179 ILE A N 1
ATOM 1442 C CA . ILE A 1 181 ? -13.140 14.162 10.879 1.00 70.45 179 ILE A CA 1
ATOM 1443 C C . ILE A 1 181 ? -11.678 14.056 11.315 1.00 70.88 179 ILE A C 1
ATOM 1444 O O . ILE A 1 181 ? -10.778 13.926 10.485 1.00 74.43 179 ILE A O 1
ATOM 1449 N N . LEU A 1 182 ? -11.447 14.102 12.621 1.00 73.17 180 LEU A N 1
ATOM 1450 C CA . LEU A 1 182 ? -10.097 13.974 13.167 1.00 75.04 180 LEU A CA 1
ATOM 1451 C C . LEU A 1 182 ? -9.438 12.666 12.764 1.00 75.28 180 LEU A C 1
ATOM 1452 O O . LEU A 1 182 ? -8.270 12.641 12.382 1.00 73.54 180 LEU A O 1
ATOM 1457 N N . ALA A 1 183 ? -10.192 11.575 12.862 1.00 75.74 181 ALA A N 1
ATOM 1458 C CA . ALA A 1 183 ? -9.694 10.267 12.449 1.00 75.86 181 ALA A CA 1
ATOM 1459 C C . ALA A 1 183 ? -9.361 10.303 10.964 1.00 76.08 181 ALA A C 1
ATOM 1460 O O . ALA A 1 183 ? -8.282 9.880 10.542 1.00 77.55 181 ALA A O 1
ATOM 1462 N N . TYR A 1 184 ? -10.306 10.826 10.188 1.00 76.11 182 TYR A N 1
ATOM 1463 C CA . TYR A 1 184 ? -10.163 10.998 8.747 1.00 78.00 182 TYR A CA 1
ATOM 1464 C C . TYR A 1 184 ? -8.864 11.725 8.386 1.00 81.37 182 TYR A C 1
ATOM 1465 O O . TYR A 1 184 ? -8.124 11.302 7.495 1.00 81.29 182 TYR A O 1
ATOM 1474 N N . LEU A 1 185 ? -8.578 12.818 9.078 1.00 79.93 183 LEU A N 1
ATOM 1475 C CA . LEU A 1 185 ? -7.361 13.552 8.788 1.00 80.68 183 LEU A CA 1
ATOM 1476 C C . LEU A 1 185 ? -6.112 12.717 9.008 1.00 78.15 183 LEU A C 1
ATOM 1477 O O . LEU A 1 185 ? -5.191 12.753 8.202 1.00 80.15 183 LEU A O 1
ATOM 1482 N N . GLU A 1 186 ? -6.079 11.979 10.110 1.00 79.02 184 GLU A N 1
ATOM 1483 C CA . GLU A 1 186 ? -4.923 11.156 10.437 1.00 83.14 184 GLU A CA 1
ATOM 1484 C C . GLU A 1 186 ? -4.777 10.041 9.411 1.00 83.75 184 GLU A C 1
ATOM 1485 O O . GLU A 1 186 ? -3.673 9.613 9.062 1.00 85.08 184 GLU A O 1
ATOM 1491 N N . ARG A 1 187 ? -5.922 9.584 8.935 1.00 81.47 185 ARG A N 1
ATOM 1492 C CA . ARG A 1 187 ? -6.004 8.563 7.919 1.00 76.63 185 ARG A CA 1
ATOM 1493 C C . ARG A 1 187 ? -5.338 9.051 6.631 1.00 76.63 185 ARG A C 1
ATOM 1494 O O . ARG A 1 187 ? -4.541 8.341 6.024 1.00 80.34 185 ARG A O 1
ATOM 1502 N N . ASN A 1 188 ? -5.673 10.268 6.216 1.00 74.39 186 ASN A N 1
ATOM 1503 C CA . ASN A 1 188 ? -5.050 10.887 5.049 1.00 72.11 186 ASN A CA 1
ATOM 1504 C C . ASN A 1 188 ? -3.556 11.102 5.221 1.00 74.78 186 ASN A C 1
ATOM 1505 O O . ASN A 1 188 ? -2.760 10.801 4.332 1.00 78.51 186 ASN A O 1
ATOM 1510 N N . GLN A 1 189 ? -3.167 11.631 6.367 1.00 75.63 187 GLN A N 1
ATOM 1511 C CA . GLN A 1 189 ? -1.779 12.016 6.550 1.00 80.05 187 GLN A CA 1
ATOM 1512 C C . GLN A 1 189 ? -0.868 10.811 6.628 1.00 78.20 187 GLN A C 1
ATOM 1513 O O . GLN A 1 189 ? 0.316 10.896 6.304 1.00 76.58 187 GLN A O 1
ATOM 1519 N N . ALA A 1 190 ? -1.435 9.678 7.024 1.00 79.76 188 ALA A N 1
ATOM 1520 C CA . ALA A 1 190 ? -0.660 8.455 7.166 1.00 76.36 188 ALA A CA 1
ATOM 1521 C C . ALA A 1 190 ? -0.314 7.805 5.816 1.00 78.17 188 ALA A C 1
ATOM 1522 O O . ALA A 1 190 ? 0.481 6.868 5.764 1.00 81.39 188 ALA A O 1
ATOM 1524 N N . ARG A 1 191 ? -0.904 8.295 4.729 1.00 77.96 189 ARG A N 1
ATOM 1525 C CA . ARG A 1 191 ? -0.607 7.748 3.401 1.00 77.58 189 ARG A CA 1
ATOM 1526 C C . ARG A 1 191 ? 0.783 8.153 2.925 1.00 79.07 189 ARG A C 1
ATOM 1527 O O . ARG A 1 191 ? 1.146 9.330 2.976 1.00 79.59 189 ARG A O 1
ATOM 1535 N N . PRO A 1 192 ? 1.568 7.172 2.460 1.00 79.69 190 PRO A N 1
ATOM 1536 C CA . PRO A 1 192 ? 2.972 7.381 2.114 1.00 78.79 190 PRO A CA 1
ATOM 1537 C C . PRO A 1 192 ? 3.177 8.505 1.106 1.00 79.44 190 PRO A C 1
ATOM 1538 O O . PRO A 1 192 ? 4.235 9.147 1.109 1.00 80.18 190 PRO A O 1
ATOM 1542 N N . ALA A 1 193 ? 2.174 8.737 0.259 1.00 75.73 191 ALA A N 1
ATOM 1543 C CA . ALA A 1 193 ? 2.245 9.796 -0.751 1.00 73.60 191 ALA A CA 1
ATOM 1544 C C . ALA A 1 193 ? 1.982 11.165 -0.135 1.00 77.01 191 ALA A C 1
ATOM 1545 O O . ALA A 1 193 ? 2.547 12.170 -0.566 1.00 80.20 191 ALA A O 1
ATOM 1547 N N . VAL A 1 194 ? 1.107 11.199 0.867 1.00 76.91 192 VAL A N 1
ATOM 1548 C CA . VAL A 1 194 ? 0.835 12.423 1.603 1.00 73.57 192 VAL A CA 1
ATOM 1549 C C . VAL A 1 194 ? 2.071 12.802 2.400 1.00 78.40 192 VAL A C 1
ATOM 1550 O O . VAL A 1 194 ? 2.535 13.939 2.350 1.00 80.63 192 VAL A O 1
ATOM 1554 N N . GLN A 1 195 ? 2.606 11.832 3.130 1.00 79.78 193 GLN A N 1
ATOM 1555 C CA . GLN A 1 195 ? 3.912 11.967 3.758 1.00 78.03 193 GLN A CA 1
ATOM 1556 C C . GLN A 1 195 ? 4.923 12.595 2.816 1.00 76.43 193 GLN A C 1
ATOM 1557 O O . GLN A 1 195 ? 5.476 13.655 3.096 1.00 78.63 193 GLN A O 1
ATOM 1563 N N . ALA A 1 196 ? 5.166 11.920 1.699 1.00 76.20 194 ALA A N 1
ATOM 1564 C CA . ALA A 1 196 ? 6.172 12.349 0.739 1.00 79.16 194 ALA A CA 1
ATOM 1565 C C . ALA A 1 196 ? 5.988 13.806 0.304 1.00 83.43 194 ALA A C 1
ATOM 1566 O O . ALA A 1 196 ? 6.952 14.570 0.253 1.00 88.99 194 ALA A O 1
ATOM 1568 N N . ALA A 1 197 ? 4.757 14.190 -0.017 1.00 83.29 195 ALA A N 1
ATOM 1569 C CA . ALA A 1 197 ? 4.486 15.564 -0.426 1.00 82.48 195 ALA A CA 1
ATOM 1570 C C . ALA A 1 197 ? 4.765 16.542 0.718 1.00 82.99 195 ALA A C 1
ATOM 1571 O O . ALA A 1 197 ? 5.430 17.558 0.524 1.00 82.48 195 ALA A O 1
ATOM 1573 N N . MET A 1 198 ? 4.256 16.223 1.907 1.00 82.84 196 MET A N 1
ATOM 1574 C CA . MET A 1 198 ? 4.453 17.054 3.096 1.00 81.71 196 MET A CA 1
ATOM 1575 C C . MET A 1 198 ? 5.930 17.213 3.421 1.00 84.00 196 MET A C 1
ATOM 1576 O O . MET A 1 198 ? 6.414 18.321 3.635 1.00 82.91 196 MET A O 1
ATOM 1581 N N . LYS A 1 199 ? 6.653 16.104 3.467 1.00 85.89 197 LYS A N 1
ATOM 1582 C CA . LYS A 1 199 ? 8.090 16.190 3.645 1.00 85.66 197 LYS A CA 1
ATOM 1583 C C . LYS A 1 199 ? 8.678 17.084 2.550 1.00 84.71 197 LYS A C 1
ATOM 1584 O O . LYS A 1 199 ? 9.441 18.000 2.835 1.00 87.25 197 LYS A O 1
ATOM 1590 N N . ALA A 1 200 ? 8.298 16.837 1.301 1.00 84.33 198 ALA A N 1
ATOM 1591 C CA . ALA A 1 200 ? 8.849 17.594 0.179 1.00 81.86 198 ALA A CA 1
ATOM 1592 C C . ALA A 1 200 ? 8.527 19.076 0.288 1.00 85.82 198 ALA A C 1
ATOM 1593 O O . ALA A 1 200 ? 9.302 19.914 -0.155 1.00 86.33 198 ALA A O 1
ATOM 1595 N N . GLU A 1 201 ? 7.379 19.400 0.868 1.00 90.11 199 GLU A N 1
ATOM 1596 C CA . GLU A 1 201 ? 6.990 20.796 1.036 1.00 94.13 199 GLU A CA 1
ATOM 1597 C C . GLU A 1 201 ? 7.568 21.384 2.323 1.00 97.38 199 GLU A C 1
ATOM 1598 O O . GLU A 1 201 ? 7.454 22.582 2.570 1.00 99.36 199 GLU A O 1
ATOM 1604 N N . GLY A 1 202 ? 8.183 20.537 3.141 1.00 98.69 200 GLY A N 1
ATOM 1605 C CA . GLY A 1 202 ? 8.804 20.988 4.382 1.00 96.86 200 GLY A CA 1
ATOM 1606 C C . GLY A 1 202 ? 7.889 20.970 5.595 1.00 100.34 200 GLY A C 1
ATOM 1607 O O . GLY A 1 202 ? 8.262 21.441 6.668 1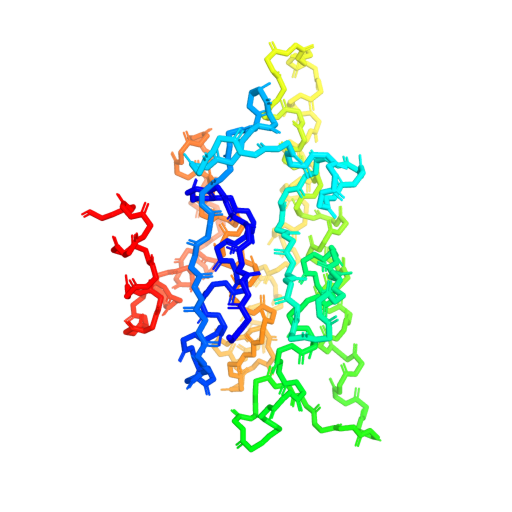.00 102.95 200 GLY A O 1
ATOM 1608 N N . LEU A 1 203 ? 6.693 20.416 5.450 1.00 102.64 201 LEU A N 1
ATOM 1609 C CA . LEU A 1 203 ? 5.725 20.432 6.547 1.00 105.21 201 LEU A CA 1
ATOM 1610 C C . LEU A 1 203 ? 6.008 19.410 7.666 1.00 107.95 201 LEU A C 1
ATOM 1611 O O . LEU A 1 203 ? 5.225 19.288 8.612 1.00 108.98 201 LEU A O 1
ATOM 1616 N N . ILE A 1 204 ? 7.125 18.690 7.568 1.00 109.13 202 ILE A N 1
ATOM 1617 C CA . ILE A 1 204 ? 7.443 17.654 8.556 1.00 111.57 202 ILE A CA 1
ATOM 1618 C C . ILE A 1 204 ? 8.805 17.840 9.245 1.00 112.74 202 ILE A C 1
ATOM 1619 O O . ILE A 1 204 ? 9.856 17.505 8.693 1.00 113.40 202 ILE A O 1
#

CATH classification: 3.40.30.10 (+1 more: 1.20.1050.10)

Foldseek 3Di:
DKEWEDAQLDLSLLVQLLCVLLVHDYHYWYADLVQCAIPVRHRNCVQPVVRDDTWMADPVRHIDHDSLVSQVVSCVVPVVSVLADDPPDPLRVVVVVLSVCCVPQQLCLCVQLVDPDHDVVSVVVSVVSNVVSLVVVLVCLVVAALDNSHPDNHSSLSSNLSRCVCCVVSVNDPVVRVSVVVSNVVVCPDVSNVVSNVVSVVD

InterPro domains:
  IPR004045 Glutathione S-transferase, N-terminal [PF13409] (10-75)
  IPR004045 Glutathione S-transferase, N-terminal [PS50404] (1-81)
  IPR004046 Glutathione S-transferase, C-terminal [PF00043] (101-190)
  IPR010987 Glutathione S-transferase, C-terminal-like [PS50405] (87-203)
  IPR036249 Thioredoxin-like superfamily [SSF52833] (1-84)
  IPR036282 Glutathione S-transferase, C-terminal domain superfamily [SSF47616] (81-200)
  IPR040079 Glutathione transferase family [SFLDS00019] (1-201)

B-factor: mean 85.03, std 14.59, range [56.66, 152.52]

Sequence (203 aa):
VMKLYYFPGACSLAPHIVLREAGLDFELENVDLGTKKTGSGADFLQVNPKGYVPALQLDDGQVLTEDQVILQYLADLKPESGLMPPSGTFERYRLLEWLAFISTEIHKTFGPFWNPESPEASKQIALGLLSRRRLDYVEDRRLEAGGPWLMGDRYSVADAYLSTVLGWCEYLKIDLSKWPRILAYLERNQARPAVQAAMKAEGLI

Nearest PDB structures (foldseek):
  3uap-assembly1_A  TM=1.004E+00  e=1.098E-33  Methylococcus capsulatus str. Bath
  2dsa-assembly2_C  TM=9.891E-01  e=8.044E-22  Paraburkholderia xenovorans LB400
  4kgi-assembly1_B  TM=9.684E-01  e=5.297E-20  Shigella flexneri 2a str. 2457T
  1f2e-assembly1_A  TM=9.627E-01  e=4.544E-20  Sphingomonas paucimobilis
  6m1t-assembly1_B  TM=9.672E-01  e=8.387E-20  Sphingobium chungbukense

Organism: Methylococcus capsulatus (strain ATCC 33009 / NCIMB 11132 / Bath) (NCBI:txid243233)

Secondary structure (DSSP, 8-state):
-EEEEE-TTSTTHHHHHHHHHHT--EEEEEEETTTTEETT--BHHHH-TT--S-EEE-TT--EEE-HHHHHHHHHHH-GGG-SSPPTT-SHHHHHHHHHHHIIIIIIGGGTGGG-TT--HHHHHHHHHHHHHHHHHHHHHHHHS-SBTTBSS--HHHHHHHHHHTHHHHTT---TT-HHHHHHHHHHHTSHHHHHHHHHHT--